Protein AF-A0A9R1VFM6-F1 (afdb_monomer_lite)

pLDDT: mean 70.87, std 19.85, range [33.66, 98.69]

Structure (mmCIF, N/CA/C/O backbone):
data_AF-A0A9R1VFM6-F1
#
_entry.id   AF-A0A9R1VFM6-F1
#
loop_
_atom_site.group_PDB
_atom_site.id
_atom_site.type_symbol
_atom_site.label_atom_id
_atom_site.label_alt_id
_atom_site.label_comp_id
_atom_site.label_asym_id
_atom_site.label_entity_id
_atom_site.label_seq_id
_atom_site.pdbx_PDB_ins_code
_atom_site.Cartn_x
_atom_site.Cartn_y
_atom_site.Cartn_z
_atom_site.occupancy
_atom_site.B_iso_or_e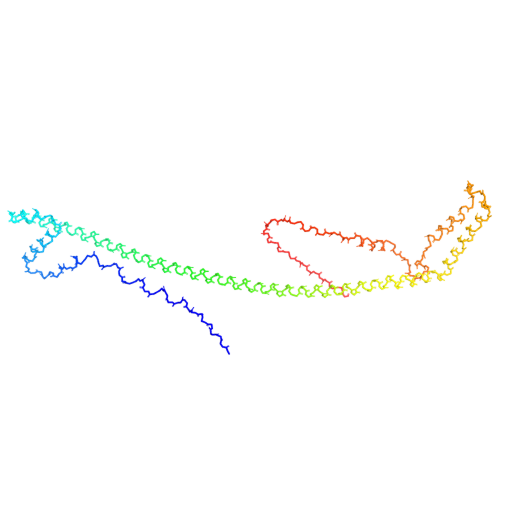quiv
_atom_site.auth_seq_id
_atom_site.auth_comp_id
_atom_site.auth_asym_id
_atom_site.auth_atom_id
_atom_site.pdbx_PDB_model_num
ATOM 1 N N . MET A 1 1 ? 24.046 20.238 34.738 1.00 53.22 1 MET A N 1
ATOM 2 C CA . MET A 1 1 ? 22.972 21.236 34.908 1.00 53.22 1 MET A CA 1
ATOM 3 C C . MET A 1 1 ? 21.655 20.544 34.610 1.00 53.22 1 MET A C 1
ATOM 5 O O . MET A 1 1 ? 21.476 20.043 33.512 1.00 53.22 1 MET A O 1
ATOM 9 N N . THR A 1 2 ? 20.831 20.408 35.642 1.00 45.91 2 THR A N 1
ATOM 10 C CA . THR A 1 2 ? 19.459 19.871 35.666 1.00 45.91 2 THR A CA 1
ATOM 11 C C . THR A 1 2 ? 18.487 20.805 34.913 1.00 45.91 2 THR A C 1
ATOM 13 O O . THR A 1 2 ? 18.812 21.980 34.746 1.00 45.91 2 THR A O 1
ATOM 16 N N . PRO A 1 3 ? 17.323 20.309 34.441 1.00 52.53 3 PRO A N 1
ATOM 17 C CA . PRO A 1 3 ? 16.198 20.070 35.349 1.00 52.53 3 PRO A CA 1
ATOM 18 C C . PRO A 1 3 ? 15.652 18.630 35.299 1.00 52.53 3 PRO A C 1
ATOM 20 O O . PRO A 1 3 ? 15.775 17.953 34.279 1.00 52.53 3 PRO A O 1
ATOM 23 N N . PRO A 1 4 ? 15.047 18.145 36.399 1.00 57.91 4 PRO A N 1
ATOM 24 C CA . PRO A 1 4 ? 14.400 16.842 36.440 1.00 57.91 4 PRO A CA 1
ATOM 25 C C . PRO A 1 4 ? 12.995 16.917 35.823 1.00 57.91 4 PRO A C 1
ATOM 27 O O . PRO A 1 4 ? 12.203 17.801 36.145 1.00 57.91 4 PRO A O 1
ATOM 30 N N . SER A 1 5 ? 12.683 15.961 34.949 1.00 48.12 5 SER A N 1
ATOM 31 C CA . SER A 1 5 ? 11.336 15.736 34.426 1.00 48.12 5 SER A CA 1
ATOM 32 C C . SER A 1 5 ? 10.544 14.920 35.446 1.00 48.12 5 SER A C 1
ATOM 34 O O . SER A 1 5 ? 10.810 13.736 35.643 1.00 48.12 5 SER A O 1
ATOM 36 N N . SER A 1 6 ? 9.587 15.558 36.122 1.00 55.06 6 SER A N 1
ATOM 37 C CA . SER A 1 6 ? 8.539 14.854 36.851 1.00 55.06 6 SER A CA 1
ATOM 38 C C . SER A 1 6 ? 7.412 14.513 35.875 1.00 55.06 6 SER A C 1
ATOM 40 O O . SER A 1 6 ? 6.704 15.379 35.366 1.00 55.06 6 SER A O 1
ATOM 42 N N . LYS A 1 7 ? 7.232 13.222 35.599 1.00 44.16 7 LYS A N 1
ATOM 43 C CA . LYS A 1 7 ? 5.953 12.698 35.120 1.00 44.16 7 LYS A CA 1
ATOM 44 C C . LYS A 1 7 ? 5.387 11.845 36.237 1.00 44.16 7 LYS A C 1
ATOM 46 O O . LYS A 1 7 ? 5.824 10.725 36.479 1.00 44.16 7 LYS A O 1
ATOM 51 N N . GLY A 1 8 ? 4.486 12.479 36.981 1.00 37.28 8 GLY A N 1
ATOM 52 C CA . GLY A 1 8 ? 3.672 11.843 37.998 1.00 37.28 8 GLY A CA 1
ATOM 53 C C . GLY A 1 8 ? 2.813 10.748 37.377 1.00 37.28 8 GLY A C 1
ATOM 54 O O . GLY A 1 8 ? 2.208 10.928 36.324 1.00 37.28 8 GLY A O 1
ATOM 55 N N . SER A 1 9 ? 2.803 9.612 38.058 1.00 41.38 9 SER A N 1
ATOM 56 C CA . SER A 1 9 ? 1.865 8.513 37.868 1.00 41.38 9 SER A CA 1
ATOM 57 C C . SER A 1 9 ? 0.434 8.991 38.171 1.00 41.38 9 SER A C 1
ATOM 59 O O . SER A 1 9 ? 0.223 9.583 39.234 1.00 41.38 9 SER A O 1
ATOM 61 N N . PRO A 1 10 ? -0.556 8.748 37.294 1.00 42.69 10 PRO A N 1
ATOM 62 C CA . PRO A 1 10 ? -1.960 8.958 37.602 1.00 42.69 10 PRO A CA 1
ATOM 63 C C . PRO A 1 10 ? -2.609 7.622 37.992 1.00 42.69 10 PRO A C 1
ATOM 65 O O . PRO A 1 10 ? -3.544 7.172 37.348 1.00 42.69 10 PRO A O 1
ATOM 68 N N . GLU A 1 11 ? -2.118 6.962 39.039 1.00 36.62 11 GLU A N 1
ATOM 69 C CA . GLU A 1 11 ? -2.734 5.728 39.555 1.00 36.62 11 GLU A CA 1
ATOM 70 C C . GLU A 1 11 ? -2.949 5.799 41.068 1.00 36.62 11 GLU A C 1
ATOM 72 O O . GLU A 1 11 ? -2.545 4.917 41.814 1.00 36.62 11 GLU A O 1
ATOM 77 N N . ARG A 1 12 ? -3.581 6.876 41.549 1.00 39.19 12 ARG A N 1
ATOM 78 C CA . ARG A 1 12 ? -4.193 6.934 42.891 1.00 39.19 12 ARG A CA 1
ATOM 79 C C . ARG A 1 12 ? -5.354 7.927 42.931 1.00 39.19 12 ARG A C 1
ATOM 81 O O . ARG A 1 12 ? -5.269 8.926 43.629 1.00 39.19 12 ARG A O 1
ATOM 88 N N . LEU A 1 13 ? -6.427 7.685 42.176 1.00 39.09 13 LEU A N 1
ATOM 89 C CA . LEU A 1 13 ? -7.688 8.435 42.338 1.00 39.09 13 LEU A CA 1
ATOM 90 C C . LEU A 1 13 ? -8.958 7.591 42.128 1.00 39.09 13 LEU A C 1
ATOM 92 O O . LEU A 1 13 ? -10.014 8.139 41.851 1.00 39.09 13 LEU A O 1
ATOM 96 N N . PHE A 1 14 ? -8.896 6.271 42.310 1.00 40.16 14 PHE A N 1
ATOM 97 C CA . PHE A 1 14 ? -10.100 5.430 42.338 1.00 40.16 14 PHE A CA 1
ATOM 98 C C . PHE A 1 14 ? -9.955 4.285 43.340 1.00 40.16 14 PHE A C 1
ATOM 100 O O . PHE A 1 14 ? -9.937 3.117 42.970 1.00 40.16 14 PHE A O 1
ATOM 107 N N . GLN A 1 15 ? -9.815 4.609 44.629 1.00 37.66 15 GLN A N 1
ATOM 108 C CA . GLN A 1 15 ? -9.971 3.593 45.674 1.00 37.66 15 GLN A CA 1
ATOM 109 C C . GLN A 1 15 ? -10.373 4.157 47.044 1.00 37.66 15 GLN A C 1
ATOM 111 O O . GLN A 1 15 ? -9.858 3.709 48.058 1.00 37.66 15 GLN A O 1
ATOM 116 N N . GLU A 1 16 ? -11.297 5.125 47.097 1.00 33.66 16 GLU A N 1
ATOM 117 C CA . GLU A 1 16 ? -11.875 5.573 48.385 1.00 33.66 16 GLU A CA 1
ATOM 118 C C . GLU A 1 16 ? -13.388 5.863 48.383 1.00 33.66 16 GLU A C 1
ATOM 120 O O . GLU A 1 16 ? -13.938 6.254 49.406 1.00 33.66 16 GLU A O 1
ATOM 125 N N . PHE A 1 17 ? -14.121 5.580 47.305 1.00 35.84 17 PHE A N 1
ATOM 126 C CA . PHE A 1 17 ? -15.577 5.764 47.287 1.00 35.84 17 PHE A CA 1
ATOM 127 C C . PHE A 1 17 ? -16.286 4.484 46.861 1.00 35.84 17 PHE A C 1
ATOM 129 O O . PHE A 1 17 ? -16.624 4.360 45.693 1.00 35.84 17 PHE A O 1
ATOM 136 N N . ALA A 1 18 ? -16.475 3.538 47.790 1.00 38.81 18 ALA A N 1
ATOM 137 C CA . ALA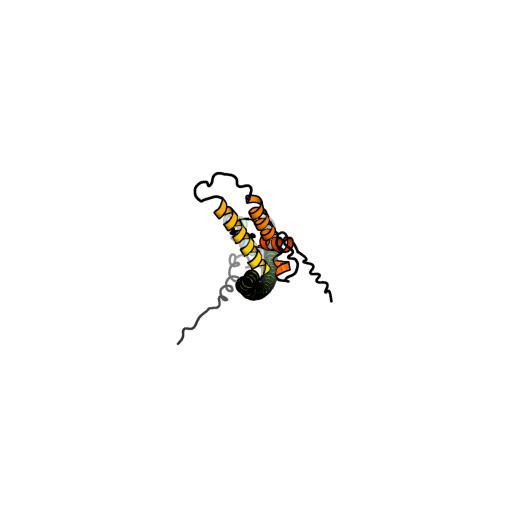 A 1 18 ? -17.601 2.584 47.783 1.00 38.81 18 ALA A CA 1
ATOM 138 C C . ALA A 1 18 ? -17.498 1.532 48.909 1.00 38.81 18 ALA A C 1
ATOM 140 O O . ALA A 1 18 ? -17.448 0.347 48.618 1.00 38.81 18 ALA A O 1
ATOM 141 N N . VAL A 1 19 ? -17.465 1.913 50.194 1.00 40.16 19 VAL A N 1
ATOM 142 C CA . VAL A 1 19 ? -17.819 0.953 51.280 1.00 40.16 19 VAL A CA 1
ATOM 143 C C . VAL A 1 19 ? -18.585 1.602 52.443 1.00 40.16 19 VAL A C 1
ATOM 145 O O . VAL A 1 19 ? -19.168 0.912 53.271 1.00 40.16 19 VAL A O 1
ATOM 148 N N . VAL A 1 20 ? -18.676 2.926 52.526 1.00 37.06 20 VAL A N 1
ATOM 149 C CA . VAL A 1 20 ? -19.346 3.584 53.654 1.00 37.06 20 VAL A CA 1
ATOM 150 C C . VAL A 1 20 ? -20.375 4.543 53.086 1.00 37.06 20 VAL A C 1
ATOM 152 O O . VAL A 1 20 ? -20.030 5.318 52.204 1.00 37.06 20 VAL A O 1
ATOM 155 N N . TRP A 1 21 ? -21.596 4.491 53.625 1.00 34.91 21 TRP A N 1
ATOM 156 C CA . TRP A 1 21 ? -22.818 5.202 53.212 1.00 34.91 21 TRP A CA 1
ATOM 157 C C . TRP A 1 21 ? -23.676 4.456 52.186 1.00 34.91 21 TRP A C 1
ATOM 159 O O . TRP A 1 21 ? -23.564 4.715 51.003 1.00 34.91 21 TRP A O 1
ATOM 169 N N . VAL A 1 22 ? -24.546 3.546 52.644 1.00 36.62 22 VAL A N 1
ATOM 170 C CA . VAL A 1 22 ? -26.028 3.654 52.579 1.00 36.62 22 VAL A CA 1
ATOM 171 C C . VAL A 1 22 ? -26.616 2.468 53.362 1.00 36.62 22 VAL A C 1
ATOM 173 O O . VAL A 1 22 ? -27.142 1.533 52.786 1.00 36.62 22 VAL A O 1
ATOM 176 N N . LEU A 1 23 ? -26.505 2.479 54.693 1.00 36.12 23 LEU A N 1
ATOM 177 C CA . LEU A 1 23 ? -27.315 1.636 55.595 1.00 36.12 23 LEU 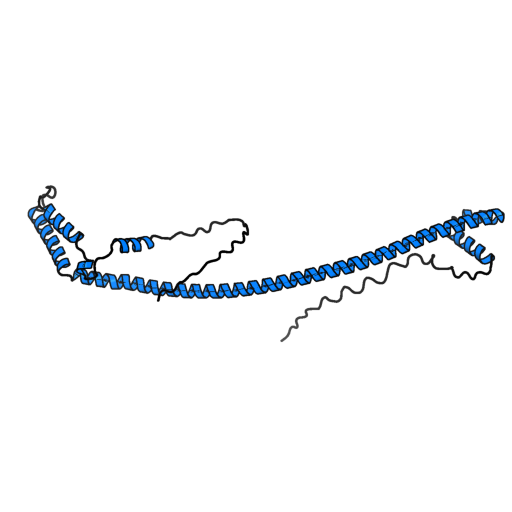A CA 1
ATOM 178 C C . LEU A 1 23 ? -27.288 2.254 57.007 1.00 36.12 23 LEU A C 1
ATOM 180 O O . LEU A 1 23 ? -26.894 1.633 57.987 1.00 36.12 23 LEU A O 1
ATOM 184 N N . HIS A 1 24 ? -27.637 3.539 57.106 1.00 39.78 24 HIS A N 1
ATOM 185 C CA . HIS A 1 24 ? -27.807 4.256 58.381 1.00 39.78 24 HIS A CA 1
ATOM 186 C C . HIS A 1 24 ? -29.033 5.178 58.332 1.00 39.78 24 HIS A C 1
ATOM 188 O O . HIS A 1 24 ? -28.971 6.366 58.622 1.00 39.78 24 HIS A O 1
ATOM 194 N N . SER A 1 25 ? -30.181 4.620 57.946 1.00 40.47 25 SER A N 1
ATOM 195 C CA . SER A 1 25 ? -31.457 5.342 57.988 1.00 40.47 25 SER A CA 1
ATOM 196 C C . SER A 1 25 ? -32.621 4.423 58.376 1.00 40.47 25 SER A C 1
ATOM 198 O O . SER A 1 25 ? -33.627 4.364 57.678 1.00 40.47 25 SER A O 1
ATOM 200 N N . ALA A 1 26 ? -32.455 3.678 59.472 1.00 38.12 26 ALA A N 1
ATOM 201 C CA . ALA A 1 26 ? -33.522 3.322 60.419 1.00 38.12 26 ALA A CA 1
ATOM 202 C C . ALA A 1 26 ? -32.933 2.475 61.568 1.00 38.12 26 ALA A C 1
ATOM 204 O O . ALA A 1 26 ? -32.983 1.246 61.520 1.00 38.12 26 ALA A O 1
ATOM 205 N N . PRO A 1 27 ? -32.373 3.088 62.627 1.00 39.25 27 PRO A N 1
ATOM 206 C CA . PRO A 1 27 ? -31.967 2.350 63.826 1.00 39.25 27 PRO A CA 1
ATOM 207 C C . PRO A 1 27 ? -33.157 1.807 64.646 1.00 39.25 27 PRO A C 1
ATOM 209 O O . PRO A 1 27 ? -32.952 1.130 65.648 1.00 39.25 27 PRO A O 1
ATOM 212 N N . SER A 1 28 ? -34.401 2.061 64.231 1.00 43.22 28 SER A N 1
ATOM 213 C CA . SER A 1 28 ? -35.614 1.682 64.963 1.00 43.22 28 SER A CA 1
ATOM 214 C C . SER A 1 28 ? -36.108 0.251 64.724 1.00 43.22 28 SER A C 1
ATOM 216 O O . SER A 1 28 ? -36.927 -0.216 65.503 1.00 43.22 28 SER A O 1
ATOM 218 N N . PHE A 1 29 ? -35.620 -0.476 63.710 1.00 42.47 29 PHE A N 1
ATOM 219 C CA . PHE A 1 29 ? -36.178 -1.800 63.376 1.00 42.47 29 PHE A CA 1
ATOM 220 C C . PHE A 1 29 ? -35.389 -3.011 63.899 1.00 42.47 29 PHE A C 1
ATOM 222 O O . PHE A 1 29 ? -35.892 -4.129 63.830 1.00 42.47 29 PHE A O 1
ATOM 229 N N . VAL A 1 30 ? -34.175 -2.825 64.435 1.00 42.25 30 VAL A N 1
ATOM 230 C CA . VAL A 1 30 ? -33.310 -3.948 64.875 1.00 42.25 30 VAL A CA 1
ATOM 231 C C . VAL A 1 30 ? -33.286 -4.126 66.402 1.00 42.25 30 VAL A C 1
ATOM 233 O O . VAL A 1 30 ? -32.825 -5.150 66.907 1.00 42.25 30 VAL A O 1
ATOM 236 N N . LEU A 1 31 ? -33.825 -3.180 67.171 1.00 40.06 31 LEU A N 1
ATOM 237 C CA . LEU A 1 31 ? -33.922 -3.324 68.622 1.00 40.06 31 LEU A CA 1
ATOM 238 C C . LEU A 1 31 ? -35.205 -4.075 69.000 1.00 40.06 31 LEU A C 1
ATOM 240 O O . LEU A 1 31 ? -36.298 -3.644 68.667 1.00 40.06 31 LEU A O 1
ATOM 244 N N . ALA A 1 32 ? -35.029 -5.154 69.768 1.00 42.66 32 ALA A N 1
ATOM 245 C CA . ALA A 1 32 ? -36.049 -5.875 70.540 1.00 42.66 32 ALA A CA 1
ATOM 246 C C . ALA A 1 32 ? -36.693 -7.128 69.923 1.00 42.66 32 ALA A C 1
ATOM 248 O O . ALA A 1 32 ? -37.901 -7.298 70.001 1.00 42.66 32 ALA A O 1
ATOM 249 N N . TRP A 1 33 ? -35.897 -8.099 69.461 1.00 46.31 33 TRP A N 1
ATOM 250 C CA . TRP A 1 33 ? -36.375 -9.494 69.402 1.00 46.31 33 TRP A CA 1
ATOM 251 C C . TRP A 1 33 ? -35.367 -10.478 70.007 1.00 46.31 33 TRP A C 1
ATOM 253 O O . TRP A 1 33 ? -34.929 -11.436 69.383 1.00 46.31 33 TRP A O 1
ATOM 263 N N . SER A 1 34 ? -35.017 -10.241 71.275 1.00 42.19 34 SER A N 1
ATOM 264 C CA . SER A 1 34 ? -34.545 -11.289 72.190 1.00 42.19 34 SER A CA 1
ATOM 265 C C . SER A 1 34 ? -35.675 -11.587 73.178 1.00 42.19 34 SER A C 1
ATOM 267 O O . SER A 1 34 ? -35.696 -11.101 74.306 1.00 42.19 34 SER A O 1
ATOM 269 N N . LEU A 1 35 ? -36.690 -12.316 72.713 1.00 44.97 35 LEU A N 1
ATOM 270 C CA . LEU A 1 35 ? -37.809 -12.770 73.538 1.00 44.97 35 LEU A CA 1
ATOM 271 C C . LEU A 1 35 ? -37.430 -14.122 74.159 1.00 44.97 35 LEU A C 1
ATOM 273 O O . LEU A 1 35 ? -37.513 -15.163 73.511 1.00 44.97 35 LEU A O 1
ATOM 277 N N . ARG A 1 36 ? -37.007 -14.114 75.431 1.00 44.28 36 ARG A N 1
ATOM 278 C CA . ARG A 1 36 ? -37.064 -15.322 76.271 1.00 44.28 36 ARG A CA 1
ATOM 279 C C . ARG A 1 36 ? -38.538 -15.674 76.489 1.00 44.28 36 ARG A C 1
ATOM 281 O O . ARG A 1 36 ? -39.319 -14.844 76.944 1.00 44.28 36 ARG A O 1
ATOM 288 N N . SER A 1 37 ? -38.901 -16.907 76.162 1.00 43.38 37 SER A N 1
ATOM 289 C CA . SER A 1 37 ? -40.258 -17.405 75.906 1.00 43.38 37 SER A CA 1
ATOM 290 C C . SER A 1 37 ? -41.202 -17.561 77.112 1.00 43.38 37 SER A C 1
ATOM 292 O O . SER A 1 37 ? -42.167 -18.308 77.002 1.00 43.38 37 SER A O 1
ATOM 294 N N . GLU A 1 38 ? -40.975 -16.922 78.264 1.00 40.06 38 GLU A N 1
ATOM 295 C CA . GLU A 1 38 ? -41.617 -17.382 79.517 1.00 40.06 38 GLU A CA 1
ATOM 296 C C . GLU A 1 38 ? -42.528 -16.385 80.250 1.00 40.06 38 GLU A C 1
ATOM 298 O O . GLU A 1 38 ? -42.928 -16.648 81.381 1.00 40.06 38 GLU A O 1
ATOM 303 N N . SER A 1 39 ? -42.949 -15.265 79.651 1.00 46.75 39 SER A N 1
ATOM 304 C CA . SER A 1 39 ? -43.952 -14.419 80.325 1.00 46.75 39 SER A CA 1
ATOM 305 C C . SER A 1 39 ? -44.989 -13.801 79.388 1.00 46.75 39 SER A C 1
ATOM 307 O O . SER A 1 39 ? -44.680 -13.006 78.507 1.00 46.75 39 SER A O 1
ATOM 309 N N . HIS A 1 40 ? -46.268 -14.100 79.641 1.00 46.91 40 HIS A N 1
ATOM 310 C CA . HIS A 1 40 ? -47.421 -13.462 78.987 1.00 46.91 40 HIS A CA 1
ATOM 311 C C . HIS A 1 40 ? -47.448 -11.927 79.165 1.00 46.91 40 HIS A C 1
ATOM 313 O O . HIS A 1 40 ? -48.086 -11.221 78.387 1.00 46.91 40 HIS A O 1
ATOM 319 N N . LEU A 1 41 ? -46.720 -11.396 80.156 1.00 47.44 41 LEU A N 1
ATOM 320 C CA . LEU A 1 41 ? -46.521 -9.959 80.363 1.00 47.44 41 LEU A CA 1
ATOM 321 C C . LEU A 1 41 ? -45.583 -9.330 79.319 1.00 47.44 41 LEU A C 1
ATOM 323 O O . LEU A 1 41 ? -45.797 -8.184 78.934 1.00 47.44 41 LEU A O 1
ATOM 327 N N . SER A 1 42 ? -44.602 -10.080 78.806 1.00 53.44 42 SER A N 1
ATOM 328 C CA . SER A 1 42 ? -43.682 -9.598 77.769 1.00 53.44 42 SER A CA 1
ATOM 329 C C . SER A 1 42 ? -44.399 -9.362 76.437 1.00 53.44 42 SER A C 1
ATOM 331 O O . SER A 1 42 ? -44.160 -8.348 75.789 1.00 53.44 42 SER A O 1
ATOM 333 N N . VAL A 1 43 ? -45.356 -10.222 76.075 1.00 53.50 43 VAL A N 1
ATOM 334 C CA . VAL A 1 43 ? -46.153 -10.070 74.843 1.00 53.50 43 VAL A CA 1
ATOM 335 C C . VAL A 1 43 ? -47.036 -8.819 74.895 1.00 53.50 43 VAL A C 1
ATOM 337 O O . VAL A 1 43 ? -47.166 -8.115 73.897 1.00 53.50 43 VAL A O 1
ATOM 340 N N . ARG A 1 44 ? -47.611 -8.502 76.065 1.00 57.19 44 ARG A N 1
ATOM 341 C CA . ARG A 1 44 ? -48.479 -7.326 76.241 1.00 57.19 44 ARG A CA 1
ATOM 342 C C . ARG A 1 44 ? -47.694 -6.014 76.146 1.00 57.19 44 ARG A C 1
ATOM 344 O O . ARG A 1 44 ? -48.175 -5.078 75.520 1.00 57.19 44 ARG A O 1
ATOM 351 N N . PHE A 1 45 ? -46.487 -5.967 76.714 1.00 60.16 45 PHE A N 1
ATOM 352 C CA . PHE A 1 45 ? -45.604 -4.801 76.611 1.00 60.16 45 PHE A CA 1
ATOM 353 C C . PHE A 1 45 ? -45.075 -4.589 75.191 1.00 60.16 45 PHE A C 1
ATOM 355 O O . PHE A 1 45 ? -45.109 -3.464 74.712 1.00 60.16 45 PHE A O 1
ATOM 362 N N . VAL A 1 46 ? -44.666 -5.655 74.494 1.00 58.66 46 VAL A N 1
ATOM 363 C CA . VAL A 1 46 ? -44.194 -5.556 73.100 1.00 58.66 46 VAL A CA 1
ATOM 364 C C . VAL A 1 46 ? -45.326 -5.130 72.162 1.00 58.66 46 VAL A C 1
ATOM 366 O O . VAL A 1 46 ? -45.110 -4.286 71.300 1.00 58.66 46 VAL A O 1
ATOM 369 N N . ALA A 1 47 ? -46.546 -5.648 72.355 1.00 55.56 47 ALA A N 1
ATOM 370 C CA . ALA A 1 47 ? -47.709 -5.211 71.585 1.00 55.56 47 ALA A CA 1
ATOM 371 C C . ALA A 1 47 ? -48.030 -3.725 71.823 1.00 55.56 47 ALA A C 1
ATOM 373 O O . ALA A 1 47 ? -48.265 -3.004 70.860 1.00 55.56 47 ALA A O 1
ATOM 374 N N . LEU A 1 48 ? -47.981 -3.266 73.081 1.00 59.34 48 LEU A N 1
ATOM 375 C CA . LEU A 1 48 ? -48.222 -1.866 73.442 1.00 59.34 48 LEU A CA 1
ATOM 376 C C . LEU A 1 48 ? -47.146 -0.916 72.893 1.00 59.34 48 LEU A C 1
ATOM 378 O O . LEU A 1 48 ? -47.499 0.133 72.354 1.00 59.34 48 LEU A O 1
ATOM 382 N N . ASP A 1 49 ? -45.863 -1.279 72.972 1.00 62.06 49 ASP A N 1
ATOM 383 C CA . ASP A 1 49 ? -44.762 -0.467 72.429 1.00 62.06 49 ASP A CA 1
ATOM 384 C C . ASP A 1 49 ? -44.810 -0.378 70.901 1.00 62.06 49 ASP A C 1
ATOM 386 O O . ASP A 1 49 ? -44.630 0.704 70.343 1.00 62.06 49 ASP A O 1
ATOM 390 N N . PHE A 1 50 ? -45.135 -1.480 70.216 1.00 58.72 50 PHE A N 1
ATOM 391 C CA . PHE A 1 50 ? -45.297 -1.480 68.760 1.00 58.72 50 PHE A CA 1
ATOM 392 C C . PHE A 1 50 ? -46.462 -0.571 68.334 1.00 58.72 50 PHE A C 1
ATOM 394 O O . PHE A 1 50 ? -46.329 0.250 67.429 1.00 58.72 50 PHE A O 1
ATOM 401 N N . THR A 1 51 ? -47.595 -0.638 69.043 1.00 56.56 51 THR A N 1
ATOM 402 C CA . THR A 1 51 ? -48.747 0.234 68.761 1.00 56.56 51 THR A CA 1
ATOM 403 C C . THR A 1 51 ? -48.509 1.705 69.103 1.00 56.56 51 THR A C 1
ATOM 405 O O . THR A 1 51 ? -49.115 2.565 68.476 1.00 56.56 51 THR A O 1
ATOM 408 N N . ARG A 1 52 ? -47.622 2.031 70.052 1.00 60.69 52 ARG A N 1
ATOM 409 C CA . ARG A 1 52 ? -47.327 3.426 70.434 1.00 60.69 52 ARG A CA 1
ATOM 410 C C . ARG A 1 52 ? -46.497 4.190 69.407 1.00 60.69 52 ARG A C 1
ATOM 412 O O . ARG A 1 52 ? -46.559 5.417 69.398 1.00 60.69 52 ARG A O 1
ATOM 419 N N . HIS A 1 53 ? -45.716 3.493 68.584 1.00 58.62 53 HIS A N 1
ATOM 420 C CA . HIS A 1 53 ? -44.833 4.132 67.608 1.00 58.62 53 HIS A CA 1
ATOM 421 C C . HIS A 1 53 ? -45.424 4.215 66.196 1.00 58.62 53 HIS A C 1
ATOM 423 O O . HIS A 1 53 ? -45.096 5.161 65.482 1.00 58.62 53 HIS A O 1
ATOM 429 N N . ASP A 1 54 ? -46.332 3.305 65.829 1.00 53.81 54 ASP A N 1
ATOM 430 C CA . ASP A 1 54 ? -46.900 3.241 64.474 1.00 53.81 54 ASP A CA 1
ATOM 431 C C . ASP A 1 54 ? -48.365 3.704 64.367 1.00 53.81 54 ASP A C 1
ATOM 433 O O . ASP A 1 54 ? -48.860 3.900 63.254 1.00 53.81 54 ASP A O 1
ATOM 437 N N . LEU A 1 55 ? -49.076 3.908 65.486 1.00 52.09 55 LEU A N 1
ATOM 438 C CA . LEU A 1 55 ? -50.462 4.394 65.474 1.00 52.09 55 LEU A CA 1
ATOM 439 C C . LEU A 1 55 ? -50.601 5.801 66.085 1.00 52.09 55 LEU A C 1
ATOM 441 O O . LEU A 1 55 ? -49.838 6.177 66.977 1.00 52.09 55 LEU A O 1
ATOM 445 N N . PRO A 1 56 ? -51.589 6.600 65.635 1.00 63.22 56 PRO A N 1
ATOM 446 C CA . PRO A 1 56 ? -51.870 7.912 66.210 1.00 63.22 56 PRO A CA 1
ATOM 447 C C . PRO A 1 56 ? -52.166 7.814 67.721 1.00 63.22 56 PRO A C 1
ATOM 449 O O . PRO A 1 56 ? -52.861 6.889 68.136 1.00 63.22 56 PRO A O 1
ATOM 452 N N . PRO A 1 57 ? -51.758 8.791 68.555 1.00 61.94 57 PRO A N 1
ATOM 453 C CA . PRO A 1 57 ? -51.945 8.749 70.014 1.00 61.94 57 PRO A CA 1
ATOM 454 C C . PRO A 1 57 ? -53.386 8.455 70.472 1.00 61.94 57 PRO A C 1
ATOM 456 O O . PRO A 1 57 ? -53.593 7.829 71.507 1.00 61.94 57 PRO A O 1
ATOM 459 N N . ALA A 1 58 ? -54.381 8.849 69.672 1.00 59.06 58 ALA A N 1
ATOM 460 C CA . ALA A 1 58 ? -55.803 8.668 69.960 1.00 59.06 58 ALA A CA 1
ATOM 461 C C . ALA A 1 58 ? -56.267 7.199 70.023 1.00 59.06 58 ALA A C 1
ATOM 463 O O . ALA A 1 58 ? -57.283 6.921 70.648 1.00 59.06 58 ALA A O 1
ATOM 464 N N . THR A 1 59 ? -55.553 6.249 69.409 1.00 57.16 59 THR A N 1
ATOM 465 C CA . THR A 1 59 ? -55.928 4.823 69.469 1.00 57.16 59 THR A CA 1
ATOM 466 C C . THR A 1 59 ? -55.426 4.114 70.727 1.00 57.16 59 THR A C 1
ATOM 468 O O . THR A 1 59 ? -55.877 3.010 71.018 1.00 57.16 59 THR A O 1
ATOM 471 N N . VAL A 1 60 ? -54.498 4.725 71.474 1.00 58.03 60 VAL A N 1
ATOM 472 C CA . VAL A 1 60 ? -53.881 4.108 72.660 1.00 58.03 60 VAL A CA 1
ATOM 473 C C . VAL A 1 60 ? -54.811 4.188 73.876 1.00 58.03 60 VAL A C 1
ATOM 475 O O . VAL A 1 60 ? -54.968 3.189 74.573 1.00 58.03 60 VAL A O 1
ATOM 478 N N . ASP A 1 61 ? -55.493 5.320 74.083 1.00 64.06 61 ASP A N 1
ATOM 479 C CA . ASP A 1 61 ? -56.428 5.507 75.209 1.00 64.06 61 ASP A CA 1
ATOM 480 C C . ASP A 1 61 ? -57.685 4.620 75.096 1.00 64.06 61 ASP A C 1
ATOM 482 O O . ASP A 1 61 ? -58.236 4.174 76.103 1.00 64.06 61 ASP A O 1
ATOM 486 N N . ASP A 1 62 ? -58.113 4.288 73.874 1.00 61.50 62 ASP A N 1
ATOM 487 C CA . ASP A 1 62 ? -59.266 3.409 73.632 1.00 61.50 62 ASP A CA 1
ATOM 488 C C . ASP A 1 62 ? -58.959 1.939 73.987 1.00 61.50 62 ASP A C 1
ATOM 490 O O . ASP A 1 62 ? -59.854 1.178 74.368 1.00 61.50 62 ASP A O 1
ATOM 494 N N . MET A 1 63 ? -57.684 1.529 73.924 1.00 61.56 63 MET A N 1
ATOM 495 C CA . MET A 1 63 ? -57.260 0.156 74.221 1.00 61.56 63 MET A CA 1
ATOM 496 C C . MET A 1 63 ? -57.287 -0.198 75.709 1.00 61.56 63 MET A C 1
ATOM 498 O O . MET A 1 63 ? -57.555 -1.358 76.034 1.00 61.56 63 MET A O 1
ATOM 502 N N . ASP A 1 64 ? -57.088 0.773 76.602 1.00 64.88 64 ASP A N 1
ATOM 503 C CA . ASP A 1 64 ? -57.102 0.550 78.056 1.00 64.88 64 ASP A CA 1
ATOM 504 C C . ASP A 1 64 ? -58.523 0.335 78.618 1.00 64.88 64 ASP A C 1
ATOM 506 O O . ASP A 1 64 ? -58.685 -0.240 79.696 1.00 64.88 64 ASP A O 1
ATOM 510 N N . SER A 1 65 ? -59.565 0.725 77.869 1.00 66.56 65 SER A N 1
ATOM 511 C CA . SER A 1 65 ? -60.977 0.518 78.239 1.00 66.56 65 SER A CA 1
ATOM 512 C C . SER A 1 65 ? -61.596 -0.772 77.673 1.00 66.56 65 SER A C 1
ATOM 514 O O . SER A 1 65 ? -62.693 -1.174 78.077 1.00 66.56 65 SER A O 1
ATOM 516 N N . MET A 1 66 ? -60.909 -1.450 76.745 1.00 70.50 66 MET A N 1
ATOM 517 C CA . MET A 1 66 ? -61.446 -2.619 76.051 1.00 70.50 66 MET A CA 1
ATOM 518 C C . MET A 1 66 ? -61.420 -3.888 76.915 1.00 70.50 66 MET A C 1
ATOM 520 O O . MET A 1 66 ? -60.420 -4.251 77.531 1.00 70.50 66 MET A O 1
ATOM 524 N N . SER A 1 67 ? -62.534 -4.628 76.891 1.00 74.69 67 SER A N 1
ATOM 525 C CA . SER A 1 67 ? -62.642 -5.979 77.457 1.00 74.69 67 SER A CA 1
ATOM 526 C C . SER A 1 67 ? -61.514 -6.893 76.955 1.00 74.69 67 SER A C 1
ATOM 528 O O . SER A 1 67 ? -61.178 -6.878 75.768 1.00 74.69 67 SER A O 1
ATOM 530 N N . ASN A 1 68 ? -61.000 -7.773 77.824 1.00 74.31 68 ASN A N 1
ATOM 531 C CA . ASN A 1 68 ? -59.964 -8.760 77.487 1.00 74.31 68 ASN A CA 1
ATOM 532 C C . ASN A 1 68 ? -60.283 -9.588 76.225 1.00 74.31 68 ASN A C 1
ATOM 534 O O . ASN A 1 68 ? -59.365 -9.986 75.512 1.00 74.31 68 ASN A O 1
ATOM 538 N N . THR A 1 69 ? -61.562 -9.839 75.921 1.00 72.38 69 THR A N 1
ATOM 539 C CA . THR A 1 69 ? -61.974 -10.556 74.700 1.00 72.38 69 THR A CA 1
ATOM 540 C C . THR A 1 69 ? -61.778 -9.737 73.424 1.00 72.38 69 THR A C 1
ATOM 542 O O . THR A 1 69 ? -61.333 -10.282 72.416 1.00 72.38 69 THR A O 1
ATOM 545 N N . VAL A 1 70 ? -62.053 -8.431 73.462 1.00 73.06 70 VAL A N 1
ATOM 546 C CA . VAL A 1 70 ? -61.831 -7.517 72.328 1.00 73.06 70 VAL A CA 1
ATOM 547 C C . VAL A 1 70 ? -60.333 -7.278 72.139 1.00 73.06 70 VAL A C 1
ATOM 549 O O . VAL A 1 70 ? -59.835 -7.305 71.016 1.00 73.06 70 VAL A O 1
ATOM 552 N N . LEU A 1 71 ? -59.592 -7.168 73.246 1.00 71.69 71 LEU A N 1
ATOM 553 C CA . LEU A 1 71 ? -58.135 -7.061 73.234 1.00 71.69 71 LEU A CA 1
ATOM 554 C C . LEU A 1 71 ? -57.476 -8.291 72.587 1.00 71.69 71 LEU A C 1
ATOM 556 O O . LEU A 1 71 ? -56.559 -8.143 71.787 1.00 71.69 71 LEU A O 1
ATOM 560 N N . ALA A 1 72 ? -57.961 -9.502 72.888 1.00 72.38 72 ALA A N 1
ATOM 561 C CA . ALA A 1 72 ? -57.450 -10.736 72.292 1.00 72.38 72 ALA A CA 1
ATOM 562 C C . ALA A 1 72 ? -57.702 -10.810 70.774 1.00 72.38 72 ALA A C 1
ATOM 564 O O . ALA A 1 72 ? -56.833 -11.262 70.028 1.00 72.38 72 ALA A O 1
ATOM 565 N N . HIS A 1 73 ? -58.862 -10.339 70.306 1.00 72.44 73 HIS A N 1
ATOM 566 C CA . HIS A 1 73 ? -59.181 -10.303 68.878 1.00 72.44 73 HIS A CA 1
ATOM 567 C C . HIS A 1 73 ? -58.348 -9.252 68.126 1.00 72.44 73 HIS A C 1
ATOM 569 O O . HIS A 1 73 ? -57.762 -9.556 67.086 1.00 72.44 73 HIS A O 1
ATOM 575 N N . ASN A 1 74 ? -58.204 -8.051 68.693 1.00 75.81 74 ASN A N 1
ATOM 576 C CA . ASN A 1 74 ? -57.359 -6.997 68.130 1.00 75.81 74 ASN A CA 1
ATOM 577 C C . ASN A 1 74 ? -55.878 -7.392 68.134 1.00 75.81 74 ASN A C 1
ATOM 579 O O . ASN A 1 74 ? -55.174 -7.111 67.169 1.00 75.81 74 ASN A O 1
ATOM 583 N N . LEU A 1 75 ? -55.410 -8.115 69.157 1.00 75.00 75 LEU A N 1
ATOM 584 C CA . LEU A 1 75 ? -54.048 -8.646 69.195 1.00 75.00 75 LEU A CA 1
ATOM 585 C C . LEU A 1 75 ? -53.797 -9.621 68.038 1.00 75.00 75 LEU A C 1
ATOM 587 O O . LEU A 1 75 ? -52.780 -9.508 67.360 1.00 75.00 75 LEU A O 1
ATOM 591 N N . ALA A 1 76 ? -54.725 -10.544 67.773 1.00 74.31 76 ALA A N 1
ATOM 592 C CA . ALA A 1 76 ? -54.601 -11.468 66.646 1.00 74.31 76 ALA A CA 1
ATOM 593 C C . ALA A 1 76 ? -54.561 -10.724 65.298 1.00 74.31 76 ALA A C 1
ATOM 595 O O . ALA A 1 76 ? -53.746 -11.057 64.434 1.00 74.31 76 ALA A O 1
ATOM 596 N N . TYR A 1 77 ? -55.389 -9.689 65.136 1.00 76.75 77 TYR A N 1
ATOM 597 C CA . TYR A 1 77 ? -55.393 -8.841 63.943 1.00 76.75 77 TYR A CA 1
ATOM 598 C C . TYR A 1 77 ? -54.065 -8.083 63.761 1.00 76.75 77 TYR A C 1
ATOM 600 O O . TYR A 1 77 ? -53.446 -8.181 62.701 1.00 76.75 77 TYR A O 1
ATOM 608 N N . VAL A 1 78 ? -53.577 -7.404 64.805 1.00 74.88 78 VAL A N 1
ATOM 609 C CA . VAL A 1 78 ? -52.309 -6.648 64.791 1.00 74.88 78 VAL A CA 1
ATOM 610 C C . VAL A 1 78 ? -51.118 -7.566 64.513 1.00 74.88 78 VAL A C 1
ATOM 612 O O . VAL A 1 78 ? -50.283 -7.247 63.670 1.00 74.88 78 VAL A O 1
ATOM 615 N N . VAL A 1 79 ? -51.059 -8.741 65.150 1.00 76.56 79 VAL A N 1
ATOM 616 C CA . VAL A 1 79 ? -50.000 -9.736 64.906 1.00 76.56 79 VAL A CA 1
ATOM 617 C C . VAL A 1 79 ? -50.036 -10.226 63.458 1.00 76.56 79 VAL A C 1
ATOM 619 O O . VAL A 1 79 ? -48.993 -10.305 62.812 1.00 76.56 79 VAL A O 1
ATOM 622 N N . THR A 1 80 ? -51.222 -10.506 62.913 1.00 76.62 80 THR A N 1
ATOM 623 C CA . THR A 1 80 ? -51.364 -10.944 61.515 1.00 76.62 80 THR A CA 1
ATOM 624 C C . THR A 1 80 ? -50.901 -9.858 60.541 1.00 76.62 80 THR A C 1
ATOM 626 O O . THR A 1 80 ? -50.179 -10.141 59.580 1.00 76.62 80 THR A O 1
ATOM 629 N N . GLN A 1 81 ? -51.259 -8.600 60.804 1.00 79.44 81 GLN A N 1
ATOM 630 C CA . GLN A 1 81 ? -50.841 -7.466 59.987 1.00 79.44 81 GLN A CA 1
ATOM 631 C C . GLN A 1 81 ? -49.320 -7.246 60.054 1.00 79.44 81 GLN A C 1
ATOM 633 O O . GLN A 1 81 ? -48.678 -7.124 59.010 1.00 79.44 81 GLN A O 1
ATOM 638 N N . ALA A 1 82 ? -48.726 -7.282 61.252 1.00 74.00 82 ALA A N 1
ATOM 639 C CA . ALA A 1 82 ? -47.281 -7.164 61.446 1.00 74.00 82 ALA A CA 1
ATOM 640 C C . ALA A 1 82 ? -46.511 -8.284 60.727 1.00 74.00 82 ALA A C 1
ATOM 642 O O . ALA A 1 82 ? -45.550 -8.010 60.011 1.00 74.00 82 ALA A O 1
ATOM 643 N N . MET A 1 83 ? -46.973 -9.535 60.827 1.00 82.94 83 MET A N 1
ATOM 644 C CA . MET A 1 83 ? -46.364 -10.669 60.120 1.00 82.94 83 MET A CA 1
ATOM 645 C C . MET A 1 83 ? -46.459 -10.527 58.598 1.00 82.94 83 MET A C 1
ATOM 647 O O . MET A 1 83 ? -45.512 -10.864 57.891 1.00 82.94 83 MET A O 1
ATOM 651 N N . THR A 1 84 ? -47.562 -9.975 58.082 1.00 80.50 84 THR A N 1
ATOM 652 C CA . THR A 1 84 ? -47.722 -9.710 56.643 1.00 80.50 84 THR A CA 1
ATOM 653 C C . THR A 1 84 ? -46.730 -8.646 56.163 1.00 80.50 84 THR A C 1
ATOM 655 O O . THR A 1 84 ? -46.078 -8.831 55.134 1.00 80.50 84 THR A O 1
ATOM 658 N N . TYR A 1 85 ? -46.559 -7.557 56.921 1.00 75.94 85 TYR A N 1
ATOM 659 C CA . TYR A 1 85 ? -45.562 -6.530 56.609 1.00 75.94 85 TYR A CA 1
ATOM 660 C C . TYR A 1 85 ? -44.128 -7.052 56.725 1.00 75.94 85 TYR A C 1
ATOM 662 O O . TYR A 1 85 ? -43.312 -6.747 55.857 1.00 75.94 85 TYR A O 1
ATOM 670 N N . LEU A 1 86 ? -43.824 -7.883 57.727 1.00 77.62 86 LEU A N 1
ATOM 671 C CA . LEU A 1 86 ? -42.519 -8.534 57.869 1.00 77.62 86 LEU A CA 1
ATOM 672 C C . LEU A 1 86 ? -42.222 -9.474 56.698 1.00 77.62 86 LEU A C 1
ATOM 674 O O . LEU A 1 86 ? -41.130 -9.417 56.137 1.00 77.62 86 LEU A O 1
ATOM 678 N N . ALA A 1 87 ? -43.191 -10.289 56.275 1.00 81.12 87 ALA A N 1
ATOM 679 C CA . ALA A 1 87 ? -43.042 -11.162 55.113 1.00 81.12 87 ALA A CA 1
ATOM 680 C C . ALA A 1 87 ? -42.817 -10.352 53.823 1.00 81.12 87 ALA A C 1
ATOM 682 O O . ALA A 1 87 ? -41.902 -10.646 53.051 1.00 81.12 87 ALA A O 1
ATOM 683 N N . ALA A 1 88 ? -43.591 -9.282 53.614 1.00 80.81 88 ALA A N 1
ATOM 684 C CA . ALA A 1 88 ? -43.411 -8.387 52.473 1.00 80.81 88 ALA A CA 1
ATOM 685 C C . ALA A 1 88 ? -42.057 -7.654 52.510 1.00 80.81 88 ALA A C 1
ATOM 687 O O . ALA A 1 88 ? -41.412 -7.496 51.472 1.00 80.81 88 ALA A O 1
ATOM 688 N N . GLY A 1 89 ? -41.608 -7.224 53.692 1.00 83.69 89 GLY A N 1
ATOM 689 C CA . GLY A 1 89 ? -40.304 -6.601 53.910 1.00 83.69 89 GLY A CA 1
ATOM 690 C C . GLY A 1 89 ? -39.150 -7.563 53.628 1.00 83.69 89 GLY A C 1
ATOM 691 O O . GLY A 1 89 ? -38.253 -7.226 52.859 1.00 83.69 89 GLY A O 1
ATOM 692 N N . SER A 1 90 ? -39.217 -8.786 54.159 1.00 84.94 90 SER A N 1
ATOM 693 C CA . SER A 1 90 ? -38.244 -9.856 53.904 1.00 84.94 90 SER A CA 1
ATOM 694 C C . SER A 1 90 ? -38.115 -10.154 52.408 1.00 84.94 90 SER A C 1
ATOM 696 O O . SER A 1 90 ? -37.007 -10.182 51.875 1.00 84.94 90 SER A O 1
ATOM 698 N N . HIS A 1 91 ? -39.243 -10.242 51.698 1.00 85.44 91 HIS A N 1
ATOM 699 C CA . HIS A 1 91 ? -39.256 -10.447 50.252 1.00 85.44 91 HIS A CA 1
ATOM 700 C C . HIS A 1 91 ? -38.619 -9.281 49.471 1.00 85.44 91 HIS A C 1
ATOM 702 O O . HIS A 1 91 ? -37.976 -9.491 48.442 1.00 85.44 91 HIS A O 1
ATOM 708 N N . ARG A 1 92 ? -38.773 -8.031 49.932 1.00 87.88 92 ARG A N 1
ATOM 709 C CA . ARG A 1 92 ? -38.091 -6.875 49.320 1.00 87.88 92 ARG A CA 1
ATOM 710 C C . ARG A 1 92 ? -36.582 -6.936 49.536 1.00 87.88 92 ARG A C 1
ATOM 712 O O . ARG A 1 92 ? -35.847 -6.718 48.582 1.00 87.88 92 ARG A O 1
ATOM 719 N N . VAL A 1 93 ? -36.131 -7.259 50.750 1.00 88.19 93 VAL A N 1
ATOM 720 C CA . VAL A 1 93 ? -34.698 -7.413 51.061 1.00 88.19 93 VAL A CA 1
ATOM 721 C C . VAL A 1 93 ? -34.078 -8.528 50.218 1.00 88.19 93 VAL A C 1
ATOM 723 O O . VAL A 1 93 ? -33.019 -8.325 49.634 1.00 88.19 93 VAL A O 1
ATOM 726 N N . GLN A 1 94 ? -34.766 -9.662 50.062 1.00 91.69 94 GLN A N 1
ATOM 727 C CA . GLN A 1 94 ? -34.311 -10.736 49.179 1.00 91.69 94 GLN A CA 1
ATOM 728 C C . GLN A 1 94 ? -34.141 -10.253 47.730 1.00 91.69 94 GLN A C 1
ATOM 730 O O . GLN A 1 94 ? -33.094 -10.487 47.133 1.00 91.69 94 GLN A O 1
ATOM 735 N N . ARG A 1 95 ? -35.122 -9.521 47.182 1.00 91.94 95 ARG A N 1
ATOM 736 C CA . ARG A 1 95 ? -35.011 -8.942 45.831 1.00 91.94 95 ARG A CA 1
ATOM 737 C C . ARG A 1 95 ? -33.847 -7.961 45.694 1.00 91.94 95 ARG A C 1
ATOM 739 O O . ARG A 1 95 ? -33.235 -7.910 44.633 1.00 91.94 95 ARG A O 1
ATOM 746 N N . PHE A 1 96 ? -33.541 -7.179 46.730 1.00 92.00 96 PHE A N 1
ATOM 747 C CA . PHE A 1 96 ? -32.371 -6.298 46.711 1.00 92.00 96 PHE A CA 1
ATOM 748 C C . PHE A 1 96 ? -31.064 -7.094 46.674 1.00 92.00 96 PHE A C 1
ATOM 750 O O . PHE A 1 96 ? -30.203 -6.764 45.866 1.00 92.00 96 PHE A O 1
ATOM 757 N N . ASN A 1 97 ? -30.952 -8.176 47.449 1.00 91.31 97 ASN A N 1
ATOM 758 C CA . ASN A 1 97 ? -29.783 -9.059 47.399 1.00 91.31 97 ASN A CA 1
ATOM 759 C C . ASN A 1 97 ? -29.631 -9.728 46.019 1.00 91.31 97 ASN A C 1
ATOM 761 O O . ASN A 1 97 ? -28.525 -9.831 45.494 1.00 91.31 97 ASN A O 1
ATOM 765 N N . GLU A 1 98 ? -30.737 -10.161 45.404 1.00 95.19 98 GLU A N 1
ATOM 766 C CA . GLU A 1 98 ? -30.740 -10.712 44.040 1.00 95.19 98 GLU A CA 1
ATOM 767 C C . GLU A 1 98 ? -30.297 -9.665 43.006 1.00 95.19 98 GLU A C 1
ATOM 769 O O . GLU A 1 98 ? -29.511 -9.974 42.109 1.00 95.19 98 GLU A O 1
ATOM 774 N N . LEU A 1 99 ? -30.754 -8.417 43.149 1.00 94.69 99 LEU A N 1
ATOM 775 C CA . LEU A 1 99 ? -30.365 -7.310 42.275 1.00 94.69 99 LEU A CA 1
ATOM 776 C C . LEU A 1 99 ? -28.884 -6.944 42.434 1.00 94.69 99 LEU A C 1
ATOM 778 O O . LEU A 1 99 ? -28.200 -6.726 41.437 1.00 94.69 99 LEU A O 1
ATOM 782 N N . GLU A 1 100 ? -28.375 -6.904 43.665 1.00 94.31 100 GLU A N 1
ATOM 783 C CA . GLU A 1 100 ? -26.958 -6.657 43.953 1.00 94.31 100 GLU A CA 1
ATOM 784 C C . GLU A 1 100 ? -26.070 -7.762 43.361 1.00 94.31 100 GLU A C 1
ATOM 786 O O . GLU A 1 100 ? -25.038 -7.482 42.738 1.00 94.31 100 GLU A O 1
ATOM 791 N N . HIS A 1 101 ? -26.508 -9.020 43.472 1.00 95.31 101 HIS A N 1
ATOM 792 C CA . HIS A 1 101 ? -25.828 -10.145 42.843 1.00 95.31 101 HIS A CA 1
ATOM 793 C C . HIS A 1 101 ? -25.834 -10.024 41.313 1.00 95.31 101 HIS A C 1
ATOM 795 O O . HIS A 1 101 ? -24.781 -10.149 40.688 1.00 95.31 101 HIS A O 1
ATOM 801 N N . ALA A 1 102 ? -26.984 -9.714 40.705 1.00 96.62 102 ALA A N 1
ATOM 802 C CA . ALA A 1 102 ? -27.097 -9.520 39.260 1.00 96.62 102 ALA A CA 1
ATOM 803 C C . ALA A 1 102 ? -26.204 -8.372 38.761 1.00 96.62 102 ALA A C 1
ATOM 805 O O . ALA A 1 102 ? -25.520 -8.522 37.749 1.00 96.62 102 ALA A O 1
ATOM 806 N N . HIS A 1 103 ? -26.149 -7.256 39.493 1.00 96.00 103 HIS A N 1
ATOM 807 C CA . HIS A 1 103 ? -25.256 -6.139 39.185 1.00 96.00 103 HIS A CA 1
ATOM 808 C C . HIS A 1 103 ? -23.778 -6.549 39.255 1.00 96.00 103 HIS A C 1
ATOM 810 O O . HIS A 1 103 ? -23.001 -6.221 38.360 1.00 96.00 103 HIS A O 1
ATOM 816 N N . SER A 1 104 ? -23.391 -7.319 40.276 1.00 96.00 104 SER A N 1
ATOM 817 C CA . SER A 1 104 ? -22.023 -7.838 40.408 1.00 96.00 104 SER A CA 1
ATOM 818 C C . SER A 1 104 ? -21.640 -8.752 39.240 1.00 96.00 104 SER A C 1
ATOM 820 O O . SER A 1 104 ? -20.547 -8.625 38.689 1.00 96.00 104 SER A O 1
ATOM 822 N N . VAL A 1 105 ? -22.551 -9.638 38.818 1.00 97.81 105 VAL A N 1
ATOM 823 C CA . VAL A 1 105 ? -22.343 -10.520 37.658 1.00 97.81 105 VAL A CA 1
ATOM 824 C C . VAL A 1 105 ? -22.226 -9.711 36.365 1.00 97.81 105 VAL A C 1
ATOM 826 O O . VAL A 1 105 ? -21.323 -9.966 35.570 1.00 97.81 105 VAL A O 1
ATOM 829 N N . LEU A 1 106 ? -23.094 -8.714 36.165 1.00 97.44 106 LEU A N 1
ATOM 830 C CA . LEU A 1 106 ? -23.065 -7.859 34.979 1.00 97.44 106 LEU A CA 1
ATOM 831 C C . LEU A 1 106 ? -21.754 -7.067 34.895 1.00 97.44 106 LEU A C 1
ATOM 833 O O . LEU A 1 106 ? -21.118 -7.064 33.849 1.00 97.44 106 LEU A O 1
ATOM 837 N N . SER A 1 107 ? -21.312 -6.473 36.005 1.00 96.69 107 SER A N 1
ATOM 838 C CA . SER A 1 107 ? -20.057 -5.716 36.066 1.00 96.69 107 SER A CA 1
ATOM 839 C C . SER A 1 107 ? -18.832 -6.603 35.808 1.00 96.69 107 SER A C 1
ATOM 841 O O . SER A 1 107 ? -17.921 -6.211 35.078 1.00 96.69 107 SER A O 1
ATOM 843 N N . ALA A 1 108 ? -18.819 -7.831 36.339 1.00 97.75 108 ALA A N 1
ATOM 844 C CA . ALA A 1 108 ? -17.762 -8.797 36.043 1.00 97.75 108 ALA A CA 1
ATOM 845 C C . ALA A 1 108 ? -17.760 -9.213 34.560 1.00 97.75 108 ALA A C 1
ATOM 847 O O . ALA A 1 108 ? -16.695 -9.288 33.945 1.00 97.75 108 ALA A O 1
ATOM 848 N N . SER A 1 109 ? -18.941 -9.442 33.976 1.00 97.12 109 SER A N 1
ATOM 849 C CA . SER A 1 109 ? -19.091 -9.775 32.556 1.00 97.12 109 SER A CA 1
ATOM 850 C C . SER A 1 109 ? -18.650 -8.629 31.648 1.00 97.12 109 SER A C 1
ATOM 852 O O . SER A 1 109 ? -17.942 -8.868 30.676 1.00 97.12 109 SER A O 1
ATOM 854 N N . GLU A 1 110 ? -19.044 -7.394 31.952 1.00 97.56 110 GLU A N 1
ATOM 855 C CA . GLU A 1 110 ? -18.642 -6.201 31.203 1.00 97.56 110 GLU A CA 1
ATOM 856 C C . GLU A 1 110 ? -17.122 -6.045 31.213 1.00 97.56 110 GLU A C 1
ATOM 858 O O . GLU A 1 110 ? -16.507 -5.889 30.160 1.00 97.56 110 GLU A O 1
ATOM 863 N N . LYS A 1 111 ? -16.502 -6.178 32.392 1.00 98.00 111 LYS A N 1
ATOM 864 C CA . LYS A 1 111 ? -15.046 -6.125 32.523 1.00 98.00 111 LYS A CA 1
ATOM 865 C C . LYS A 1 111 ? -14.355 -7.201 31.684 1.00 98.00 111 LYS A C 1
ATOM 867 O O . LYS A 1 111 ? -13.351 -6.904 31.047 1.00 98.00 111 LYS A O 1
ATOM 872 N N . SER A 1 112 ? -14.888 -8.424 31.670 1.00 98.19 112 SER A N 1
ATOM 873 C CA . SER A 1 112 ? -14.347 -9.510 30.844 1.00 98.19 112 SER A CA 1
ATOM 874 C C . SER A 1 112 ? -14.420 -9.174 29.355 1.00 98.19 112 SER A C 1
ATOM 876 O O . SER A 1 112 ? -13.419 -9.289 28.659 1.00 98.19 112 SER A O 1
ATOM 878 N N . VAL A 1 113 ? -15.576 -8.705 28.874 1.00 98.00 113 VAL A N 1
ATOM 879 C CA . VAL A 1 113 ? -15.764 -8.347 27.458 1.00 98.00 113 VAL A CA 1
ATOM 880 C C . VAL A 1 113 ? -14.850 -7.192 27.050 1.00 98.00 113 VAL A C 1
ATOM 882 O O . VAL A 1 113 ? -14.282 -7.217 25.962 1.00 98.00 113 VAL A O 1
ATOM 885 N N . LEU A 1 114 ? -14.686 -6.184 27.912 1.00 98.00 114 LEU A N 1
ATOM 886 C CA . LEU A 1 114 ? -13.784 -5.065 27.642 1.00 98.00 114 LEU A CA 1
ATOM 887 C C . LEU A 1 114 ? -12.324 -5.516 27.545 1.00 98.00 114 LEU A C 1
ATOM 889 O O . LEU A 1 114 ? -11.612 -5.033 26.668 1.00 98.00 114 LEU A O 1
ATOM 893 N N . GLU A 1 115 ? -11.890 -6.445 28.396 1.00 98.50 115 GLU A N 1
ATOM 894 C CA . GLU A 1 115 ? -10.530 -6.986 28.338 1.00 98.50 115 GLU A CA 1
ATOM 895 C C . GLU A 1 115 ? -10.306 -7.832 27.074 1.00 98.50 115 GLU A C 1
ATOM 897 O O . GLU A 1 115 ? -9.282 -7.678 26.409 1.00 98.50 115 GLU A O 1
ATOM 902 N N . ASP A 1 116 ? -11.290 -8.644 26.675 1.00 98.25 116 ASP A N 1
ATOM 903 C CA . ASP A 1 116 ? -11.228 -9.438 25.441 1.00 98.25 116 ASP A CA 1
ATOM 904 C C . ASP A 1 116 ? -11.157 -8.542 24.193 1.00 98.25 116 ASP A C 1
ATOM 906 O O . ASP A 1 116 ? -10.310 -8.741 23.318 1.00 98.25 116 ASP A O 1
ATOM 910 N N . VAL A 1 117 ? -12.016 -7.516 24.113 1.00 98.31 117 VAL A N 1
ATOM 911 C CA . VAL A 1 117 ? -12.009 -6.548 23.002 1.00 98.31 117 VAL A CA 1
ATOM 912 C C . VAL A 1 117 ? -10.702 -5.766 22.977 1.00 98.31 117 VAL A C 1
ATOM 914 O O . VAL A 1 117 ? -10.138 -5.556 21.902 1.00 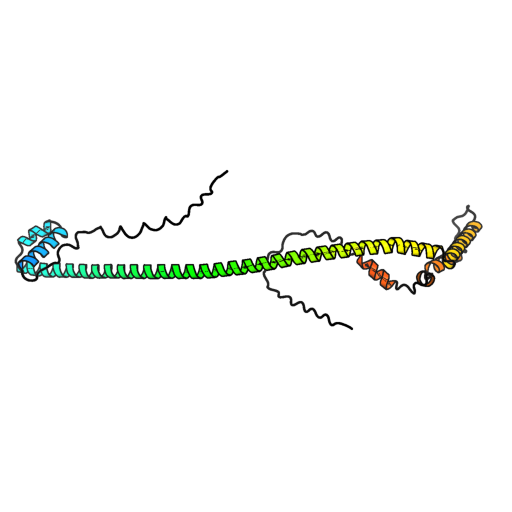98.31 117 VAL A O 1
ATOM 917 N N . ARG A 1 118 ? -10.199 -5.354 24.144 1.00 98.44 118 ARG A N 1
ATOM 918 C CA . ARG A 1 118 ? -8.915 -4.664 24.256 1.00 98.44 118 ARG A CA 1
ATOM 919 C C . ARG A 1 118 ? -7.775 -5.535 23.734 1.00 98.44 118 ARG A C 1
ATOM 921 O O . ARG A 1 118 ? -7.016 -5.065 22.895 1.00 98.44 118 ARG A O 1
ATOM 928 N N . SER A 1 119 ? -7.682 -6.788 24.177 1.00 98.44 119 SER A N 1
ATOM 929 C CA . SER A 1 119 ? -6.641 -7.717 23.729 1.00 98.44 119 SER A CA 1
ATOM 930 C C . SER A 1 119 ? -6.715 -7.973 22.219 1.00 98.44 119 SER A C 1
ATOM 932 O O . SER A 1 119 ? -5.694 -7.935 21.531 1.00 98.44 119 SER A O 1
ATOM 934 N N . ALA A 1 120 ? -7.924 -8.152 21.675 1.00 98.50 120 ALA A N 1
ATOM 935 C CA . ALA A 1 120 ? -8.123 -8.316 20.238 1.00 98.50 120 ALA A CA 1
ATOM 936 C C . ALA A 1 120 ? -7.674 -7.075 19.446 1.00 98.50 120 ALA A C 1
ATOM 938 O O . ALA A 1 120 ? -7.022 -7.208 18.408 1.00 98.50 120 ALA A O 1
ATOM 939 N N . LEU A 1 121 ? -7.995 -5.874 19.936 1.00 98.25 121 LEU A N 1
ATOM 940 C CA . LEU A 1 121 ? -7.600 -4.622 19.297 1.00 98.25 121 LEU A CA 1
ATOM 941 C C . LEU A 1 121 ? -6.085 -4.393 19.379 1.00 98.25 121 LEU A C 1
ATOM 943 O O . LEU A 1 121 ? -5.485 -3.991 18.387 1.00 98.25 121 LEU A O 1
ATOM 947 N N . GLU A 1 122 ? -5.458 -4.686 20.520 1.00 98.62 122 GLU A N 1
ATOM 948 C CA . GLU A 1 122 ? -4.001 -4.615 20.686 1.00 98.62 122 GLU A CA 1
ATOM 949 C C . GLU A 1 122 ? -3.291 -5.543 19.685 1.00 98.62 122 GLU A C 1
ATOM 951 O O . GLU A 1 122 ? -2.385 -5.098 18.980 1.00 98.62 122 GLU A O 1
ATOM 956 N N . GLY A 1 123 ? -3.773 -6.780 19.514 1.00 98.44 123 GLY A N 1
ATOM 957 C CA . GLY A 1 123 ? -3.237 -7.706 18.510 1.00 98.44 123 GLY A CA 1
ATOM 958 C C . GLY A 1 123 ? -3.423 -7.224 17.064 1.00 98.44 123 GLY A C 1
ATOM 959 O O . GLY A 1 123 ? -2.526 -7.380 16.233 1.00 98.44 123 GLY A O 1
ATOM 960 N N . GLN A 1 124 ? -4.560 -6.595 16.744 1.00 98.56 124 GLN A N 1
ATOM 961 C CA . GLN A 1 124 ? -4.779 -5.992 15.422 1.00 98.56 124 GLN A CA 1
ATOM 962 C C . GLN A 1 124 ? -3.843 -4.808 15.162 1.00 98.56 124 GLN A C 1
ATOM 964 O O . GLN A 1 124 ? -3.300 -4.691 14.063 1.00 98.56 124 GLN A O 1
ATOM 969 N N . VAL A 1 125 ? -3.636 -3.945 16.159 1.00 98.62 125 VAL A N 1
ATOM 970 C CA . VAL A 1 125 ? -2.715 -2.805 16.060 1.00 98.62 125 VAL A CA 1
ATOM 971 C C . VAL A 1 125 ? -1.282 -3.289 15.854 1.00 98.62 125 VAL A C 1
ATOM 973 O O . VAL A 1 125 ? -0.591 -2.758 14.985 1.00 98.62 125 VAL A O 1
ATOM 976 N N . GLU A 1 126 ? -0.840 -4.315 16.583 1.00 98.69 126 GLU A N 1
ATOM 977 C CA . GLU A 1 126 ? 0.494 -4.901 16.411 1.00 98.69 126 GLU A CA 1
ATOM 978 C C . GLU A 1 126 ? 0.671 -5.495 15.005 1.00 98.69 126 GLU A C 1
ATOM 980 O O . GLU A 1 126 ? 1.640 -5.178 14.312 1.00 98.69 126 GLU A O 1
ATOM 985 N N . SER A 1 127 ? -0.312 -6.267 14.529 1.00 98.56 127 SER A N 1
ATOM 986 C CA . SER A 1 127 ? -0.291 -6.842 13.179 1.00 98.56 127 SER A CA 1
ATOM 987 C C . SER A 1 127 ? -0.241 -5.772 12.081 1.00 98.56 127 SER A C 1
ATOM 989 O O . SER A 1 127 ? 0.551 -5.891 11.143 1.00 98.56 127 SER A O 1
ATOM 991 N N . LEU A 1 128 ? -1.045 -4.708 12.196 1.00 98.50 128 LEU A N 1
ATOM 992 C CA . LEU A 1 128 ? -1.030 -3.590 11.247 1.00 98.50 128 LEU A CA 1
ATOM 993 C C . LEU A 1 128 ? 0.281 -2.802 11.304 1.00 98.50 128 LEU A C 1
ATOM 995 O O . LEU A 1 128 ? 0.785 -2.382 10.264 1.00 98.50 128 LEU A O 1
ATOM 999 N N . THR A 1 129 ? 0.851 -2.624 12.495 1.00 98.56 129 THR A N 1
ATOM 1000 C CA . THR A 1 129 ? 2.151 -1.961 12.671 1.00 98.56 129 THR A CA 1
ATOM 1001 C C . THR A 1 129 ? 3.243 -2.734 11.936 1.00 98.56 129 THR A C 1
ATOM 1003 O O . THR A 1 129 ? 3.964 -2.154 11.128 1.00 98.56 129 THR A O 1
ATOM 1006 N N . GLN A 1 130 ? 3.289 -4.057 12.110 1.00 98.56 130 GLN A N 1
ATOM 1007 C CA . GLN A 1 130 ? 4.241 -4.917 11.410 1.00 98.56 130 GLN A CA 1
ATOM 1008 C C . GLN A 1 130 ? 4.047 -4.894 9.884 1.00 98.56 130 GLN A C 1
ATOM 1010 O O . GLN A 1 130 ? 5.021 -4.859 9.129 1.00 98.56 130 GLN A O 1
ATOM 1015 N N . ALA A 1 131 ? 2.799 -4.897 9.406 1.00 98.44 131 ALA A N 1
ATOM 1016 C CA . ALA A 1 131 ? 2.508 -4.802 7.975 1.00 98.44 131 ALA A CA 1
ATOM 1017 C C . ALA A 1 131 ? 2.984 -3.463 7.380 1.00 98.44 131 ALA A C 1
ATOM 1019 O O . ALA A 1 131 ? 3.583 -3.450 6.303 1.00 98.44 131 ALA A O 1
ATOM 1020 N N . ASN A 1 132 ? 2.774 -2.354 8.095 1.00 97.88 132 ASN A N 1
ATOM 1021 C CA . ASN A 1 132 ? 3.235 -1.028 7.680 1.00 97.88 132 ASN A CA 1
ATOM 1022 C C . ASN A 1 132 ? 4.765 -0.935 7.632 1.00 97.88 132 ASN A C 1
ATOM 1024 O O . ASN A 1 132 ? 5.304 -0.382 6.676 1.00 97.88 132 ASN A O 1
ATOM 1028 N N . GLU A 1 133 ? 5.472 -1.512 8.607 1.00 98.69 133 GLU A N 1
ATOM 1029 C CA . GLU A 1 133 ? 6.937 -1.611 8.571 1.00 98.69 133 GLU A CA 1
ATOM 1030 C C . GLU A 1 133 ? 7.418 -2.413 7.352 1.00 98.69 133 GLU A C 1
ATOM 1032 O O . GLU A 1 133 ? 8.350 -2.001 6.659 1.00 98.69 133 GLU A O 1
ATOM 1037 N N . GLY A 1 134 ? 6.744 -3.524 7.034 1.00 98.38 134 GLY A N 1
ATOM 1038 C CA . GLY A 1 134 ? 7.036 -4.321 5.841 1.00 98.38 134 GLY A CA 1
ATOM 1039 C C . GLY A 1 134 ? 6.855 -3.541 4.534 1.00 98.38 134 GLY A C 1
ATOM 1040 O O . GLY A 1 134 ? 7.720 -3.600 3.659 1.00 98.38 134 GLY A O 1
ATOM 1041 N N . LEU A 1 135 ? 5.763 -2.780 4.408 1.00 98.50 135 LEU A N 1
ATOM 1042 C CA . LEU A 1 135 ? 5.509 -1.923 3.244 1.00 98.50 135 LEU A CA 1
ATOM 1043 C C . LEU A 1 135 ? 6.517 -0.773 3.137 1.00 98.50 135 LEU A C 1
ATOM 1045 O O . LEU A 1 135 ? 6.956 -0.452 2.036 1.00 98.50 135 LEU A O 1
ATOM 1049 N N . MET A 1 136 ? 6.924 -0.184 4.262 1.00 98.25 136 MET A N 1
ATOM 1050 C CA . MET A 1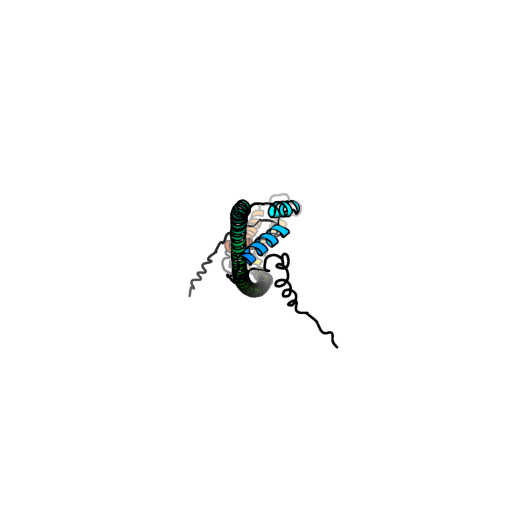 136 ? 7.947 0.863 4.291 1.00 98.25 136 MET A CA 1
ATOM 1051 C C . MET A 1 136 ? 9.277 0.353 3.720 1.00 98.25 136 MET A C 1
ATOM 1053 O O . MET A 1 136 ? 9.848 0.992 2.842 1.00 98.25 136 MET A O 1
ATOM 1057 N N . ILE A 1 137 ? 9.721 -0.839 4.134 1.00 98.62 137 ILE A N 1
ATOM 1058 C CA . ILE A 1 137 ? 10.939 -1.469 3.598 1.00 98.62 137 ILE A CA 1
ATOM 1059 C C . ILE A 1 137 ? 10.804 -1.739 2.092 1.00 98.62 137 ILE A C 1
ATOM 1061 O O . ILE A 1 137 ? 11.753 -1.529 1.338 1.00 98.62 137 ILE A O 1
ATOM 1065 N N . GLN A 1 138 ? 9.636 -2.197 1.629 1.00 98.38 138 GLN A N 1
ATOM 1066 C CA . GLN A 1 138 ? 9.400 -2.421 0.199 1.00 98.38 138 GLN A CA 1
ATOM 1067 C C . GLN A 1 138 ? 9.462 -1.125 -0.614 1.00 98.38 138 GLN A C 1
ATOM 1069 O O . GLN A 1 138 ? 10.062 -1.122 -1.688 1.00 98.38 138 GLN A O 1
ATOM 1074 N N . ASN A 1 139 ? 8.893 -0.033 -0.100 1.00 98.12 139 ASN A N 1
ATOM 1075 C CA . ASN A 1 139 ? 8.980 1.276 -0.742 1.00 98.12 139 ASN A CA 1
ATOM 1076 C C . ASN A 1 139 ? 10.432 1.754 -0.834 1.00 98.12 139 ASN A C 1
ATOM 1078 O O . ASN A 1 139 ? 10.859 2.145 -1.914 1.00 98.12 139 ASN A O 1
ATOM 1082 N N . GLU A 1 140 ? 11.219 1.630 0.240 1.00 98.69 140 GLU A N 1
ATOM 1083 C CA . GLU A 1 140 ? 12.644 1.991 0.211 1.00 98.69 140 GLU A CA 1
ATOM 1084 C C . GLU A 1 140 ? 13.444 1.186 -0.828 1.00 98.69 140 GLU A C 1
ATOM 1086 O O . GLU A 1 140 ? 14.371 1.711 -1.443 1.00 98.69 140 GLU A O 1
ATOM 1091 N N . ILE A 1 141 ? 13.113 -0.095 -1.030 1.00 98.56 141 ILE A N 1
ATOM 1092 C CA . ILE A 1 141 ? 13.753 -0.929 -2.060 1.00 98.56 141 ILE A CA 1
ATOM 1093 C C . ILE A 1 141 ? 13.366 -0.441 -3.458 1.00 98.56 141 ILE A C 1
ATOM 1095 O O . ILE A 1 141 ? 14.239 -0.268 -4.305 1.00 98.56 141 ILE A O 1
ATOM 1099 N N . LEU A 1 142 ? 12.076 -0.190 -3.697 1.00 98.38 142 LEU A N 1
ATOM 1100 C CA . LEU A 1 142 ? 11.596 0.291 -4.993 1.00 98.38 142 LEU A CA 1
ATOM 1101 C C . LEU A 1 142 ? 12.164 1.667 -5.347 1.00 98.38 142 LEU A C 1
ATOM 1103 O O . LEU A 1 142 ? 12.504 1.896 -6.503 1.00 98.38 142 LEU A O 1
ATOM 1107 N N . GLU A 1 143 ? 12.302 2.566 -4.374 1.00 98.50 143 GLU A N 1
ATOM 1108 C CA . GLU A 1 143 ? 12.935 3.871 -4.582 1.00 98.50 143 GLU A CA 1
ATOM 1109 C C . GLU A 1 143 ? 14.389 3.727 -5.048 1.00 98.50 143 GLU A C 1
ATOM 1111 O O . GLU A 1 143 ? 14.799 4.407 -5.987 1.00 98.50 143 GLU A O 1
ATOM 1116 N N . ARG A 1 144 ? 15.158 2.800 -4.461 1.00 98.50 144 ARG A N 1
ATOM 1117 C CA . ARG A 1 144 ? 16.536 2.522 -4.903 1.00 98.50 144 ARG A CA 1
ATOM 1118 C C . ARG A 1 144 ? 16.576 1.931 -6.310 1.00 98.50 144 ARG A C 1
ATOM 1120 O O . ARG A 1 144 ? 17.328 2.426 -7.141 1.00 98.50 144 ARG A O 1
ATOM 1127 N N . ASP A 1 145 ? 15.726 0.945 -6.596 1.00 98.38 145 ASP A N 1
ATOM 1128 C CA . ASP A 1 145 ? 15.623 0.339 -7.930 1.00 98.38 145 ASP A CA 1
ATOM 1129 C C . ASP A 1 145 ? 15.263 1.379 -9.009 1.00 98.38 145 ASP A C 1
ATOM 1131 O O . ASP A 1 145 ? 15.727 1.287 -10.148 1.00 98.38 145 ASP A O 1
ATOM 1135 N N . LEU A 1 146 ? 14.420 2.364 -8.675 1.00 98.00 146 LEU A N 1
ATOM 1136 C CA . LEU A 1 146 ? 14.067 3.454 -9.586 1.00 98.00 146 LEU A CA 1
ATOM 1137 C C . LEU A 1 146 ? 15.252 4.383 -9.854 1.00 98.00 146 LEU A C 1
ATOM 1139 O O . LEU A 1 146 ? 15.488 4.711 -11.015 1.00 98.00 146 LEU A O 1
ATOM 1143 N N . VAL A 1 147 ? 16.011 4.757 -8.821 1.00 98.38 147 VAL A N 1
ATOM 1144 C CA . VAL A 1 147 ? 17.224 5.579 -8.973 1.00 98.38 147 VAL A CA 1
ATOM 1145 C C . VAL A 1 147 ? 18.270 4.861 -9.830 1.00 98.38 147 VAL A C 1
ATOM 1147 O O . VAL A 1 147 ? 18.841 5.468 -10.735 1.00 98.38 147 VAL A O 1
ATOM 1150 N N . ASP A 1 148 ? 18.481 3.562 -9.605 1.00 98.12 148 ASP A N 1
ATOM 1151 C CA . ASP A 1 148 ? 19.425 2.762 -10.393 1.00 98.12 148 ASP A CA 1
ATOM 1152 C C . ASP A 1 148 ? 19.013 2.707 -11.875 1.00 98.12 148 ASP A C 1
ATOM 1154 O O . ASP A 1 148 ? 19.845 2.882 -12.769 1.00 98.12 148 ASP A O 1
ATOM 1158 N N . ARG A 1 149 ? 17.715 2.527 -12.157 1.00 97.44 149 ARG A N 1
ATOM 1159 C CA . ARG A 1 149 ? 17.196 2.552 -13.535 1.00 97.44 149 ARG A CA 1
ATOM 1160 C C . ARG A 1 149 ? 17.286 3.928 -14.176 1.00 97.44 149 ARG A C 1
ATOM 1162 O O . ARG A 1 149 ? 17.611 4.015 -15.355 1.00 97.44 149 ARG A O 1
ATOM 1169 N N . GLU A 1 150 ? 16.995 4.996 -13.440 1.00 97.94 150 GLU A N 1
ATOM 1170 C CA . GLU A 1 150 ? 17.146 6.366 -13.940 1.00 97.94 150 GLU A CA 1
ATOM 1171 C C . GLU A 1 150 ? 18.603 6.635 -14.341 1.00 97.94 150 GLU A C 1
ATOM 1173 O O . GLU A 1 150 ? 18.867 7.179 -15.415 1.00 97.94 150 GLU A O 1
ATOM 1178 N N . GLN A 1 151 ? 19.558 6.159 -13.538 1.00 98.25 151 GLN A N 1
ATOM 1179 C CA . GLN A 1 151 ? 20.976 6.236 -13.865 1.00 98.25 151 GLN A CA 1
ATOM 1180 C C . GLN A 1 151 ? 21.334 5.424 -15.121 1.00 98.25 151 GLN A C 1
ATOM 1182 O O . GLN A 1 151 ? 22.088 5.910 -15.966 1.00 98.25 151 GLN A O 1
ATOM 1187 N N . GLU A 1 152 ? 20.795 4.211 -15.276 1.00 97.31 152 GLU A N 1
ATOM 1188 C CA . GLU A 1 152 ? 20.991 3.393 -16.481 1.00 97.31 152 GLU A CA 1
ATOM 1189 C C . GLU A 1 152 ? 20.455 4.100 -17.737 1.00 97.31 152 GLU A C 1
ATOM 1191 O O . GLU A 1 152 ? 21.146 4.175 -18.757 1.00 97.31 152 GLU A O 1
ATOM 1196 N N . PHE A 1 153 ? 19.261 4.693 -17.653 1.00 92.94 153 PHE A N 1
ATOM 1197 C CA . PHE A 1 153 ? 18.690 5.475 -18.747 1.00 92.94 153 PHE A CA 1
ATOM 1198 C C . PHE A 1 153 ? 19.536 6.697 -19.099 1.00 92.94 153 PHE A C 1
ATOM 1200 O O . PHE A 1 153 ? 19.676 7.011 -20.281 1.00 92.94 153 PHE A O 1
ATOM 1207 N N . GLU A 1 154 ? 20.136 7.367 -18.115 1.00 96.56 154 GLU A N 1
ATOM 1208 C CA . GLU A 1 154 ? 21.022 8.498 -18.379 1.00 96.56 154 GLU A CA 1
ATOM 1209 C C . GLU A 1 154 ? 22.270 8.071 -19.163 1.00 96.56 154 GLU A C 1
ATOM 1211 O O . GLU A 1 154 ? 22.645 8.732 -20.134 1.00 96.56 154 GLU A O 1
ATOM 1216 N N . VAL A 1 155 ? 22.873 6.931 -18.810 1.00 95.81 155 VAL A N 1
ATOM 1217 C CA . VAL A 1 155 ? 24.005 6.362 -19.561 1.00 95.81 155 VAL A CA 1
ATOM 1218 C C . VAL A 1 155 ? 23.590 6.043 -20.997 1.00 95.81 155 VAL A C 1
ATOM 1220 O O . VAL A 1 155 ? 24.249 6.483 -21.939 1.00 95.81 155 VAL A O 1
ATOM 1223 N N . LEU A 1 156 ? 22.454 5.366 -21.185 1.00 92.69 156 LEU A N 1
ATOM 1224 C CA . LEU A 1 156 ? 21.934 5.050 -22.518 1.00 92.69 156 LEU A CA 1
ATOM 1225 C C . LEU A 1 156 ? 21.621 6.308 -23.337 1.00 92.69 156 LEU A C 1
ATOM 1227 O O . LEU A 1 156 ? 21.847 6.337 -24.549 1.00 92.69 156 LEU A O 1
ATOM 1231 N N . ARG A 1 157 ? 21.129 7.370 -22.694 1.00 92.94 157 ARG A N 1
ATOM 1232 C CA . ARG A 1 157 ? 20.873 8.660 -23.340 1.00 92.94 157 ARG A CA 1
ATOM 1233 C C . ARG A 1 157 ? 22.169 9.297 -23.833 1.00 92.94 157 ARG A C 1
ATOM 1235 O O . ARG A 1 157 ? 22.203 9.803 -24.957 1.00 92.94 157 ARG A O 1
ATOM 1242 N N . VAL A 1 158 ? 23.229 9.253 -23.026 1.00 95.50 158 VAL A N 1
ATOM 1243 C CA . VAL A 1 158 ? 24.565 9.732 -23.407 1.00 95.50 158 VAL A CA 1
ATOM 1244 C C . VAL A 1 158 ? 25.125 8.912 -24.569 1.00 95.50 158 VAL A C 1
ATOM 1246 O O . VAL A 1 158 ? 25.557 9.502 -25.560 1.00 95.50 158 VAL A O 1
ATOM 1249 N N . ASP A 1 159 ? 25.044 7.584 -24.505 1.00 92.31 159 ASP A N 1
ATOM 1250 C CA . ASP A 1 159 ? 25.527 6.689 -25.563 1.00 92.31 159 ASP A CA 1
ATOM 1251 C C . ASP A 1 159 ? 24.776 6.904 -26.882 1.00 92.31 159 ASP A C 1
ATOM 1253 O O . ASP A 1 159 ? 25.391 7.021 -27.946 1.00 92.31 159 ASP A O 1
ATOM 1257 N N . ARG A 1 160 ? 23.445 7.042 -26.824 1.00 91.50 160 ARG A N 1
ATOM 1258 C CA . ARG A 1 160 ? 22.613 7.389 -27.983 1.00 91.50 160 ARG A CA 1
ATOM 1259 C C . ARG A 1 160 ? 23.043 8.721 -28.586 1.00 91.50 160 ARG A C 1
ATOM 1261 O O . ARG A 1 160 ? 23.229 8.811 -29.796 1.00 91.50 160 ARG A O 1
ATOM 1268 N N . ASN A 1 161 ? 23.209 9.755 -27.761 1.00 90.06 161 ASN A N 1
ATOM 1269 C CA . ASN A 1 161 ? 23.619 11.078 -28.231 1.00 90.06 161 ASN A CA 1
ATOM 1270 C C . ASN A 1 161 ? 25.017 11.041 -28.862 1.00 90.06 161 ASN A C 1
ATOM 1272 O O . ASN A 1 161 ? 25.241 11.672 -29.895 1.00 90.06 161 ASN A O 1
ATOM 1276 N N . TRP A 1 162 ? 25.943 10.272 -28.285 1.00 93.12 162 TRP A N 1
ATOM 1277 C CA . TRP A 1 162 ? 27.268 10.056 -28.857 1.00 93.12 162 TRP A CA 1
ATOM 1278 C C . TRP A 1 162 ? 27.187 9.359 -30.219 1.00 93.12 162 TRP A C 1
ATOM 1280 O O . TRP A 1 162 ? 27.790 9.834 -31.181 1.00 93.12 162 TRP A O 1
ATOM 1290 N N . LEU A 1 163 ? 26.400 8.285 -30.330 1.00 87.31 163 LEU A N 1
ATOM 1291 C CA . LEU A 1 163 ? 26.220 7.546 -31.578 1.00 87.31 163 LEU A CA 1
ATOM 1292 C C . LEU A 1 163 ? 25.585 8.424 -32.664 1.00 87.31 163 LEU A C 1
ATOM 1294 O O . LEU A 1 163 ? 26.037 8.414 -33.807 1.00 87.31 163 LEU A O 1
ATOM 1298 N N . LEU A 1 164 ? 24.573 9.216 -32.306 1.00 83.38 164 LEU A N 1
ATOM 1299 C CA . LEU A 1 164 ? 23.923 10.143 -33.228 1.00 83.38 164 LEU A CA 1
ATOM 1300 C C . LEU A 1 164 ? 24.859 11.270 -33.661 1.00 83.38 164 LEU A C 1
ATOM 1302 O O . LEU A 1 164 ? 24.842 11.641 -34.825 1.00 83.38 164 LEU A O 1
ATOM 1306 N N . HIS A 1 165 ? 25.687 11.814 -32.769 1.00 85.12 165 HIS A N 1
ATOM 1307 C CA . HIS A 1 165 ? 26.574 12.917 -33.127 1.00 85.12 165 HIS A CA 1
ATOM 1308 C C . HIS A 1 165 ? 27.810 12.433 -33.889 1.00 85.12 165 HIS A C 1
ATOM 1310 O O . HIS A 1 165 ? 28.056 12.844 -35.020 1.00 85.12 165 HIS A O 1
ATOM 1316 N N . VAL A 1 166 ? 28.585 11.531 -33.289 1.00 87.75 166 VAL A N 1
ATOM 1317 C CA . VAL A 1 166 ? 29.851 11.053 -33.855 1.00 87.75 166 VAL A CA 1
ATOM 1318 C C . VAL A 1 166 ? 29.590 10.085 -35.000 1.00 87.75 166 VAL A C 1
ATOM 1320 O O . VAL A 1 166 ? 30.181 10.223 -36.069 1.00 87.75 166 VAL A O 1
ATOM 1323 N N . GLY A 1 167 ? 28.676 9.132 -34.811 1.00 80.19 167 GLY A N 1
ATOM 1324 C CA . GLY A 1 167 ? 28.357 8.136 -35.831 1.00 80.19 167 GLY A CA 1
ATOM 1325 C C . GLY A 1 167 ? 27.793 8.771 -37.099 1.00 80.19 167 GLY A C 1
ATOM 1326 O O . GLY A 1 167 ? 28.274 8.458 -38.189 1.00 80.19 167 GLY A O 1
ATOM 1327 N N . LEU A 1 168 ? 26.836 9.700 -36.981 1.00 80.19 168 LEU A N 1
ATOM 1328 C CA . LEU A 1 168 ? 26.263 10.381 -38.147 1.00 80.19 168 LEU A CA 1
ATOM 1329 C C . LEU A 1 168 ? 27.297 11.235 -38.877 1.00 80.19 168 LEU A C 1
ATOM 1331 O O . LEU A 1 168 ? 27.380 11.143 -40.098 1.00 80.19 168 LEU A O 1
ATOM 1335 N N . VAL A 1 169 ? 28.104 12.022 -38.156 1.00 82.06 169 VAL A N 1
ATOM 1336 C CA . VAL A 1 169 ? 29.165 12.836 -38.771 1.00 82.06 169 VAL A CA 1
ATOM 1337 C C . VAL A 1 169 ? 30.145 11.944 -39.530 1.00 82.06 169 VAL A C 1
ATOM 1339 O O . VAL A 1 169 ? 30.368 12.163 -40.716 1.00 82.06 169 VAL A O 1
ATOM 1342 N N . CYS A 1 170 ? 30.633 10.866 -38.909 1.00 81.88 170 CYS A N 1
ATOM 1343 C CA . CYS A 1 170 ? 31.528 9.923 -39.579 1.00 81.88 170 CYS A CA 1
ATOM 1344 C C . CYS A 1 170 ? 30.879 9.241 -40.795 1.00 81.88 170 CYS A C 1
ATOM 1346 O O . CYS A 1 170 ? 31.564 8.967 -41.783 1.00 81.88 170 CYS A O 1
ATOM 1348 N N . MET A 1 171 ? 29.577 8.940 -40.746 1.00 79.44 171 MET A N 1
ATOM 1349 C CA . MET A 1 171 ? 28.849 8.421 -41.907 1.00 79.44 171 MET A CA 1
ATOM 1350 C C . MET A 1 171 ? 28.760 9.466 -43.018 1.00 79.44 171 MET A C 1
ATOM 1352 O O . MET A 1 171 ? 29.040 9.134 -44.168 1.00 79.44 171 MET A O 1
ATOM 1356 N N . MET A 1 172 ? 28.427 10.719 -42.698 1.00 82.62 172 MET A N 1
ATOM 1357 C CA . MET A 1 172 ? 28.378 11.792 -43.690 1.00 82.62 172 MET A CA 1
ATOM 1358 C C . MET A 1 172 ? 29.744 12.030 -44.329 1.00 82.62 172 MET A C 1
ATOM 1360 O O . MET A 1 172 ? 29.808 12.119 -45.550 1.00 82.62 172 MET A O 1
ATOM 1364 N N . ASP A 1 173 ? 30.826 12.056 -43.550 1.00 82.19 173 ASP A N 1
ATOM 1365 C CA . ASP A 1 173 ? 32.185 12.214 -44.078 1.00 82.19 173 ASP A CA 1
ATOM 1366 C C . ASP A 1 173 ? 32.510 11.104 -45.087 1.00 82.19 173 ASP A C 1
ATOM 1368 O O . ASP A 1 173 ? 32.927 11.378 -46.212 1.00 82.19 173 ASP A O 1
ATOM 1372 N N . LYS A 1 174 ? 32.193 9.846 -44.753 1.00 82.19 174 LYS A N 1
ATOM 1373 C CA . LYS A 1 174 ? 32.364 8.716 -45.680 1.00 82.19 174 LYS A CA 1
ATOM 1374 C C . LYS A 1 174 ? 31.502 8.832 -46.936 1.00 82.19 174 LYS A C 1
ATOM 1376 O O . LYS A 1 174 ? 31.962 8.461 -48.014 1.00 82.19 174 LYS A O 1
ATOM 1381 N N . ILE A 1 175 ? 30.264 9.322 -46.823 1.00 78.00 175 ILE A N 1
ATOM 1382 C CA . ILE A 1 175 ? 29.394 9.568 -47.985 1.00 78.00 175 ILE A CA 1
ATOM 1383 C C . ILE A 1 175 ? 30.004 10.656 -48.872 1.00 78.00 175 ILE A C 1
ATOM 1385 O O . ILE A 1 175 ? 30.096 10.470 -50.086 1.00 78.00 175 ILE A O 1
ATOM 1389 N N . LEU A 1 176 ? 30.446 11.767 -48.278 1.00 81.50 176 LEU A N 1
ATOM 1390 C CA . LEU A 1 176 ? 31.041 12.900 -48.984 1.00 81.50 176 LEU A CA 1
ATOM 1391 C C . LEU A 1 176 ? 32.347 12.520 -49.686 1.00 81.50 176 LEU A C 1
ATOM 1393 O O . LEU A 1 176 ? 32.614 13.020 -50.776 1.00 81.50 176 LEU A O 1
ATOM 1397 N N . GLU A 1 177 ? 33.134 11.615 -49.109 1.00 85.94 177 GLU A N 1
ATOM 1398 C CA . GLU A 1 177 ? 34.357 11.089 -49.722 1.00 85.94 177 GLU A CA 1
ATOM 1399 C C . GLU A 1 177 ? 34.085 10.009 -50.783 1.00 85.94 177 GLU A C 1
ATOM 1401 O O . GLU A 1 177 ? 34.954 9.701 -51.605 1.00 85.94 177 GLU A O 1
ATOM 1406 N N . HIS A 1 178 ? 32.877 9.437 -50.824 1.00 83.69 178 HIS A N 1
ATOM 1407 C CA . HIS A 1 178 ? 32.591 8.306 -51.695 1.00 83.69 178 HIS A CA 1
ATOM 1408 C C . HIS A 1 178 ? 32.602 8.717 -53.188 1.00 83.69 178 HIS A C 1
ATOM 1410 O O . HIS A 1 178 ? 31.819 9.574 -53.615 1.00 83.69 178 HIS A O 1
ATOM 1416 N N . PRO A 1 179 ? 33.402 8.067 -54.060 1.00 80.94 179 PRO A N 1
ATOM 1417 C CA . PRO A 1 179 ? 33.604 8.502 -55.448 1.00 80.94 179 PRO A CA 1
ATOM 1418 C C . PRO A 1 179 ? 32.330 8.463 -56.305 1.00 80.94 179 PRO A C 1
ATOM 1420 O O . PRO A 1 179 ? 32.160 9.264 -57.223 1.00 80.94 179 PRO A O 1
ATOM 1423 N N . LYS A 1 180 ? 31.394 7.548 -56.014 1.00 80.31 180 LYS A N 1
ATOM 1424 C CA . LYS A 1 180 ? 30.094 7.522 -56.712 1.00 80.31 180 LYS A CA 1
ATOM 1425 C C . LYS A 1 180 ? 29.186 8.677 -56.281 1.00 80.31 180 LYS A C 1
ATOM 1427 O O . LYS A 1 180 ? 28.438 9.181 -57.115 1.00 80.31 180 LYS A O 1
ATOM 1432 N N . PHE A 1 181 ? 29.275 9.103 -55.019 1.00 77.81 181 PHE A N 1
ATOM 1433 C CA . PHE A 1 18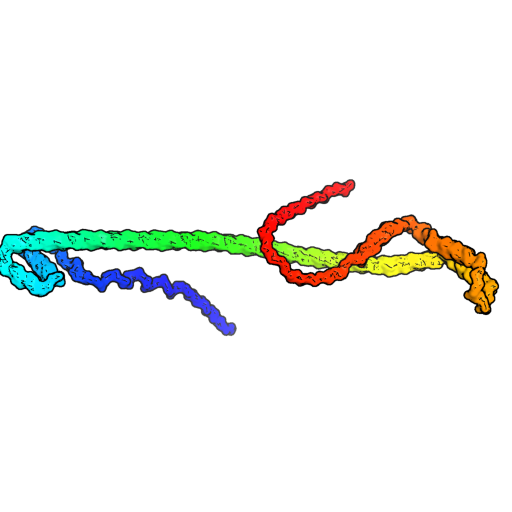1 ? 28.514 10.232 -54.490 1.00 77.81 181 PHE A CA 1
ATOM 1434 C C . PHE A 1 181 ? 29.037 11.548 -55.079 1.00 77.81 181 PHE A C 1
ATOM 1436 O O . PHE A 1 181 ? 28.288 12.282 -55.725 1.00 77.81 181 PHE A O 1
ATOM 1443 N N . THR A 1 182 ? 30.348 11.787 -54.983 1.00 85.69 182 THR A N 1
ATOM 1444 C CA . THR A 1 182 ? 31.011 12.963 -55.576 1.00 85.69 182 THR A CA 1
ATOM 1445 C C . THR A 1 182 ? 30.872 13.005 -57.098 1.00 85.69 182 THR A C 1
ATOM 1447 O O . THR A 1 182 ? 30.617 14.066 -57.677 1.00 85.69 182 THR A O 1
ATOM 1450 N N . GLY A 1 183 ? 30.961 11.850 -57.762 1.00 84.25 183 GLY A N 1
ATOM 1451 C CA . GLY A 1 183 ? 30.683 11.711 -59.189 1.00 84.25 183 GLY A CA 1
ATOM 1452 C C . GLY A 1 183 ? 29.230 12.038 -59.547 1.00 84.25 183 GLY A C 1
ATOM 1453 O O . GLY A 1 183 ? 28.988 12.713 -60.546 1.00 84.25 183 GLY A O 1
ATOM 1454 N N . GLY A 1 184 ? 28.263 11.620 -58.722 1.00 80.81 184 GLY A N 1
ATOM 1455 C CA . GLY A 1 184 ? 26.848 11.980 -58.858 1.00 80.81 184 GLY A CA 1
ATOM 1456 C C . GLY A 1 184 ? 26.615 13.488 -58.772 1.00 80.81 184 GLY A C 1
ATOM 1457 O O . GLY A 1 184 ? 26.054 14.069 -59.701 1.00 80.81 184 GLY A O 1
ATOM 1458 N N . ILE A 1 185 ? 27.143 14.140 -57.731 1.00 79.75 185 ILE A N 1
ATOM 1459 C CA . ILE A 1 185 ? 27.081 15.604 -57.572 1.00 79.75 185 ILE A CA 1
ATOM 1460 C C . ILE A 1 185 ? 27.725 16.317 -58.764 1.00 79.75 185 ILE A C 1
ATOM 1462 O O . ILE A 1 185 ? 27.176 17.287 -59.287 1.00 79.75 185 ILE A O 1
ATOM 1466 N N . SER A 1 186 ? 28.873 15.826 -59.233 1.00 85.00 186 SER A N 1
ATOM 1467 C CA . SER A 1 186 ? 29.567 16.405 -60.387 1.00 85.00 186 SER A CA 1
ATOM 1468 C C . SER A 1 186 ? 28.727 16.322 -61.665 1.00 85.00 186 SER A C 1
ATOM 1470 O O . SER A 1 186 ? 28.685 17.290 -62.425 1.00 85.00 186 SER A O 1
ATOM 1472 N N . ARG A 1 187 ? 28.006 15.210 -61.882 1.00 82.44 187 ARG A N 1
ATOM 1473 C CA . ARG A 1 187 ? 27.063 15.058 -63.003 1.00 82.44 187 ARG A CA 1
ATOM 1474 C C . ARG A 1 187 ? 25.889 16.030 -62.899 1.00 82.44 187 ARG A C 1
ATOM 1476 O O . ARG A 1 187 ? 25.594 16.692 -63.889 1.00 82.44 187 ARG A O 1
ATOM 1483 N N . ILE A 1 188 ? 25.281 16.175 -61.718 1.00 77.31 188 ILE A N 1
ATOM 1484 C CA . ILE A 1 188 ? 24.192 17.142 -61.483 1.00 77.31 188 ILE A CA 1
ATOM 1485 C C . ILE A 1 188 ? 24.679 18.568 -61.766 1.00 77.31 188 ILE A C 1
ATOM 1487 O O . ILE A 1 188 ? 24.051 19.304 -62.525 1.00 77.31 188 ILE A O 1
ATOM 1491 N N . ARG A 1 189 ? 25.841 18.950 -61.218 1.00 78.88 189 ARG A N 1
ATOM 1492 C CA . ARG A 1 189 ? 26.443 20.271 -61.444 1.00 78.88 189 ARG A CA 1
ATOM 1493 C C . ARG A 1 189 ? 26.720 20.522 -62.926 1.00 78.88 189 ARG A C 1
ATOM 1495 O O . ARG A 1 189 ? 26.485 21.628 -63.408 1.00 78.88 189 ARG A O 1
ATOM 1502 N N . HIS A 1 190 ? 27.216 19.517 -63.644 1.00 82.25 190 HIS A N 1
ATOM 1503 C CA . HIS A 1 190 ? 27.465 19.615 -65.078 1.00 82.25 190 HIS A CA 1
ATOM 1504 C C . HIS A 1 190 ? 26.164 19.785 -65.875 1.00 82.25 190 HIS A C 1
ATOM 1506 O O . HIS A 1 190 ? 26.079 20.706 -66.683 1.00 82.25 190 HIS A O 1
ATOM 1512 N N . ALA A 1 191 ? 25.140 18.969 -65.604 1.00 74.06 191 ALA A N 1
ATOM 1513 C CA . ALA A 1 191 ? 23.834 19.061 -66.259 1.00 74.06 191 ALA A CA 1
ATOM 1514 C C . ALA A 1 191 ? 23.177 20.433 -66.032 1.00 74.06 191 ALA A C 1
ATOM 1516 O O . ALA A 1 191 ? 22.741 21.076 -66.985 1.00 74.06 191 ALA A O 1
ATOM 1517 N N . ALA A 1 192 ? 23.194 20.932 -64.791 1.00 72.88 192 ALA A N 1
ATOM 1518 C CA . ALA A 1 192 ? 22.684 22.258 -64.453 1.00 72.88 192 ALA A CA 1
ATOM 1519 C C . ALA A 1 192 ? 23.460 23.384 -65.159 1.00 72.88 192 ALA A C 1
ATOM 1521 O O . ALA A 1 192 ? 22.861 24.338 -65.653 1.00 72.88 192 ALA A O 1
ATOM 1522 N N . PHE A 1 193 ? 24.792 23.277 -65.247 1.00 80.75 193 PHE A N 1
ATOM 1523 C CA . PHE A 1 193 ? 25.617 24.248 -65.968 1.00 80.75 193 PHE A CA 1
ATOM 1524 C C . PHE A 1 193 ? 25.311 24.268 -67.471 1.00 80.75 193 PHE A C 1
ATOM 1526 O O . PHE A 1 193 ? 25.195 25.348 -68.045 1.00 80.75 193 PHE A O 1
ATOM 1533 N N . VAL A 1 194 ? 25.167 23.100 -68.104 1.00 78.06 194 VAL A N 1
ATOM 1534 C CA . VAL A 1 194 ? 24.812 22.989 -69.529 1.00 78.06 194 VAL A CA 1
ATOM 1535 C C . VAL A 1 194 ? 23.431 23.601 -69.781 1.00 78.06 194 VAL A C 1
ATOM 1537 O O . VAL A 1 194 ? 23.320 24.516 -70.597 1.00 78.06 194 VAL A O 1
ATOM 1540 N N . ALA A 1 195 ? 22.418 23.219 -68.994 1.00 73.06 195 ALA A N 1
ATOM 1541 C CA . ALA A 1 195 ? 21.066 23.774 -69.095 1.00 73.06 195 ALA A CA 1
ATOM 1542 C C . ALA A 1 195 ? 21.020 25.303 -68.863 1.00 73.06 195 ALA A C 1
ATOM 1544 O O . ALA A 1 195 ? 20.302 26.038 -69.548 1.00 73.06 195 ALA A O 1
ATOM 1545 N N . GLY A 1 196 ? 21.816 25.815 -67.918 1.00 72.19 196 GLY A N 1
ATOM 1546 C CA . GLY A 1 196 ? 21.905 27.247 -67.615 1.00 72.19 196 GLY A CA 1
ATOM 1547 C C . GLY A 1 196 ? 22.683 28.067 -68.652 1.00 72.19 196 GLY A C 1
ATOM 1548 O O . GLY A 1 196 ? 22.340 29.219 -68.914 1.00 72.19 196 GLY A O 1
ATOM 1549 N N . LYS A 1 197 ? 23.727 27.499 -69.267 1.00 70.25 197 LYS A N 1
ATOM 1550 C CA . LYS A 1 197 ? 24.534 28.184 -70.291 1.00 70.25 197 LYS A CA 1
ATOM 1551 C C . LYS A 1 197 ? 23.772 28.333 -71.607 1.00 70.25 197 LYS A C 1
ATOM 1553 O O . LYS A 1 197 ? 23.896 29.362 -72.266 1.00 70.25 197 LYS A O 1
ATOM 1558 N N . GLU A 1 198 ? 22.995 27.322 -71.978 1.00 59.38 198 GLU A N 1
ATOM 1559 C CA . GLU A 1 198 ? 22.249 27.297 -73.239 1.00 59.38 198 GLU A CA 1
ATOM 1560 C C . GLU A 1 198 ? 20.979 28.153 -73.200 1.00 59.38 198 GLU A C 1
ATOM 1562 O O . GLU A 1 198 ? 20.547 28.654 -74.236 1.00 59.38 198 GLU A O 1
ATOM 1567 N N . SER A 1 199 ? 20.409 28.389 -72.015 1.00 56.38 199 SER A N 1
ATOM 1568 C CA . SER A 1 199 ? 19.177 29.173 -71.879 1.00 56.38 199 SER A CA 1
ATOM 1569 C C . SER A 1 199 ? 19.377 30.680 -72.034 1.00 56.38 199 SER A C 1
ATOM 1571 O O . SER A 1 199 ? 18.420 31.362 -72.389 1.00 56.38 199 SER A O 1
ATOM 1573 N N . GLY A 1 200 ? 20.596 31.200 -71.833 1.00 56.31 200 GLY A N 1
ATOM 1574 C CA . GLY A 1 200 ? 20.874 32.636 -71.849 1.00 56.31 200 GLY A CA 1
ATOM 1575 C C . GLY A 1 200 ? 20.087 33.370 -70.754 1.00 56.31 200 GLY A C 1
ATOM 1576 O O . GLY A 1 200 ? 18.863 33.350 -70.705 1.00 56.31 200 GLY A O 1
ATOM 1577 N N . TRP A 1 201 ? 20.771 34.087 -69.865 1.00 56.25 201 TRP A N 1
ATOM 1578 C CA . TRP A 1 201 ? 20.157 34.768 -68.709 1.00 56.25 201 TRP A CA 1
ATOM 1579 C C . TRP A 1 201 ? 18.933 35.672 -69.007 1.00 56.25 201 TRP A C 1
ATOM 1581 O O . TRP A 1 201 ? 18.222 36.059 -68.085 1.00 56.25 201 TRP A O 1
ATOM 1591 N N . ALA A 1 202 ? 18.668 36.015 -70.271 1.00 54.78 202 ALA A N 1
ATOM 1592 C CA . ALA A 1 202 ? 17.614 36.932 -70.687 1.00 54.78 202 ALA A CA 1
ATOM 1593 C C . ALA A 1 202 ? 16.221 36.306 -70.928 1.00 54.78 202 ALA A C 1
ATOM 1595 O O . ALA A 1 202 ? 15.292 37.067 -71.182 1.00 54.78 202 ALA A O 1
ATOM 1596 N N . ASN A 1 203 ? 16.021 34.979 -70.866 1.00 54.59 203 ASN A N 1
ATOM 1597 C CA . ASN A 1 203 ? 14.709 34.388 -71.204 1.00 54.59 203 ASN A CA 1
ATOM 1598 C C . ASN A 1 203 ? 14.304 33.169 -70.341 1.00 54.59 203 ASN A C 1
ATOM 1600 O O . ASN A 1 203 ? 14.061 32.072 -70.837 1.00 54.59 203 ASN A O 1
ATOM 1604 N N . LEU A 1 204 ? 14.138 33.372 -69.028 1.00 50.00 204 LEU A N 1
ATOM 1605 C CA . LEU A 1 204 ? 13.673 32.359 -68.053 1.00 50.00 204 LEU A CA 1
ATOM 1606 C C . LEU A 1 204 ? 12.173 31.982 -68.165 1.00 50.00 204 LEU A C 1
ATOM 1608 O O . LEU A 1 204 ? 11.525 31.689 -67.162 1.00 50.00 204 LEU A O 1
ATOM 1612 N N . LYS A 1 205 ? 11.580 32.002 -69.366 1.00 49.47 205 LYS A N 1
ATOM 1613 C CA . LYS A 1 205 ? 10.168 31.616 -69.577 1.00 49.47 205 LYS A CA 1
ATOM 1614 C C . LYS A 1 205 ? 9.922 30.557 -70.651 1.00 49.47 205 LYS A C 1
ATOM 1616 O O . LYS A 1 205 ? 8.772 30.182 -70.856 1.00 49.47 205 LYS A O 1
ATOM 1621 N N . ALA A 1 206 ? 10.958 30.040 -71.304 1.00 48.88 206 ALA A N 1
ATOM 1622 C CA . ALA A 1 206 ? 10.800 28.940 -72.249 1.00 48.88 206 ALA A CA 1
ATOM 1623 C C . ALA A 1 206 ? 11.065 27.598 -71.549 1.00 48.88 206 ALA A C 1
ATOM 1625 O O . ALA A 1 206 ? 12.165 27.366 -71.052 1.00 48.88 206 ALA A O 1
ATOM 1626 N N . GLN A 1 207 ? 10.052 26.723 -71.513 1.00 57.25 207 GLN A N 1
ATOM 1627 C CA . GLN A 1 207 ? 10.185 25.305 -71.162 1.00 57.25 207 GLN A CA 1
ATOM 1628 C C . GLN A 1 207 ? 11.296 24.680 -72.015 1.00 57.25 207 GLN A C 1
ATOM 1630 O O . GLN A 1 207 ? 11.106 24.440 -73.206 1.00 57.25 207 GLN A O 1
ATOM 1635 N N . SER A 1 208 ? 12.474 24.468 -71.426 1.00 51.72 208 SER A N 1
ATOM 1636 C CA . SER A 1 208 ? 13.606 23.888 -72.145 1.00 51.72 208 SER A CA 1
ATOM 1637 C C . SER A 1 208 ? 13.501 22.366 -72.123 1.00 51.72 208 SER A C 1
ATOM 1639 O O . SER A 1 208 ? 13.411 21.751 -71.058 1.00 51.72 208 SER A O 1
ATOM 1641 N N . SER A 1 209 ? 13.572 21.760 -73.304 1.00 56.34 209 SER A N 1
ATOM 1642 C CA . SER A 1 209 ? 13.577 20.314 -73.558 1.00 56.34 209 SER A CA 1
ATOM 1643 C C . SER A 1 209 ? 14.772 19.564 -72.941 1.00 56.34 209 SER A C 1
ATOM 1645 O O . SER A 1 209 ? 14.915 18.367 -73.157 1.00 56.34 209 SER A O 1
ATOM 1647 N N . HIS A 1 210 ? 15.632 20.258 -72.189 1.00 54.78 210 HIS A N 1
ATOM 1648 C CA . HIS A 1 210 ? 16.783 19.708 -71.471 1.00 54.78 210 HIS A CA 1
ATOM 1649 C C . HIS A 1 210 ? 16.518 19.488 -69.969 1.00 54.78 210 HIS A C 1
ATOM 1651 O O . HIS A 1 210 ? 17.398 18.981 -69.275 1.00 54.78 210 HIS A O 1
ATOM 1657 N N . SER A 1 211 ? 15.305 19.806 -69.479 1.00 62.84 211 SER A N 1
ATOM 1658 C CA . SER A 1 211 ? 14.850 19.488 -68.109 1.00 62.84 211 SER A CA 1
ATOM 1659 C C . SER A 1 211 ? 15.021 18.006 -67.789 1.00 62.84 211 SER A C 1
ATOM 1661 O O . SER A 1 211 ? 15.540 17.664 -66.733 1.00 62.84 211 SER A O 1
ATOM 1663 N N . SER A 1 212 ? 14.703 17.129 -68.748 1.00 72.56 212 SER A N 1
ATOM 1664 C CA . SER A 1 212 ? 14.716 15.683 -68.530 1.00 72.56 212 SER A CA 1
ATOM 1665 C C . SER A 1 212 ? 16.088 15.147 -68.127 1.00 72.56 212 SER A C 1
ATOM 1667 O O . SER A 1 212 ? 16.159 14.263 -67.295 1.00 72.56 212 SER A O 1
ATOM 1669 N N . ALA A 1 213 ? 17.192 15.706 -68.638 1.00 72.19 213 ALA A N 1
ATOM 1670 C CA . ALA A 1 213 ? 18.531 15.240 -68.270 1.00 72.19 213 ALA A CA 1
ATOM 1671 C C . ALA A 1 213 ? 18.919 15.621 -66.829 1.00 72.19 213 ALA A C 1
ATOM 1673 O O . ALA A 1 213 ? 19.649 14.881 -66.167 1.00 72.19 213 ALA A O 1
ATOM 1674 N N . LEU A 1 214 ? 18.445 16.773 -66.342 1.00 72.31 214 LEU A N 1
ATOM 1675 C CA . LEU A 1 214 ? 18.612 17.172 -64.946 1.00 72.31 214 LEU A CA 1
ATOM 1676 C C . LEU A 1 214 ? 17.672 16.364 -64.042 1.00 72.31 214 LEU A C 1
ATOM 1678 O O . LEU A 1 214 ? 18.115 15.883 -63.003 1.00 72.31 214 LEU A O 1
ATOM 1682 N N . ASP A 1 215 ? 16.422 16.172 -64.466 1.00 74.06 215 ASP A N 1
ATOM 1683 C CA . ASP A 1 215 ? 15.411 15.393 -63.749 1.00 74.06 215 ASP A CA 1
ATOM 1684 C C . ASP A 1 215 ? 15.833 13.920 -63.617 1.00 74.06 215 ASP A C 1
ATOM 1686 O O . ASP A 1 215 ? 15.784 13.367 -62.521 1.00 74.06 215 ASP A O 1
ATOM 1690 N N . ASP A 1 216 ? 16.366 13.310 -64.679 1.00 76.62 216 ASP A N 1
ATOM 1691 C CA . ASP A 1 216 ? 16.903 11.944 -64.671 1.00 76.62 216 ASP A CA 1
ATOM 1692 C C . ASP A 1 216 ? 18.135 11.826 -63.757 1.00 76.62 216 ASP A C 1
ATOM 1694 O O . ASP A 1 216 ? 18.297 10.834 -63.043 1.00 76.62 216 ASP A O 1
ATOM 1698 N N . ALA A 1 217 ? 19.009 12.841 -63.736 1.00 71.00 217 ALA A N 1
ATOM 1699 C CA . ALA A 1 217 ? 20.180 12.863 -62.860 1.00 71.00 217 ALA A CA 1
ATOM 1700 C C . ALA A 1 217 ? 19.802 13.043 -61.380 1.00 71.00 217 ALA A C 1
ATOM 1702 O O . ALA A 1 217 ? 20.417 12.414 -60.515 1.00 71.00 217 ALA A O 1
ATOM 1703 N N . LEU A 1 218 ? 18.798 13.876 -61.086 1.00 71.44 218 LEU A N 1
ATOM 1704 C CA . LEU A 1 218 ? 18.245 14.054 -59.744 1.00 71.44 218 LEU A CA 1
ATOM 1705 C C . LEU A 1 218 ? 17.515 12.796 -59.277 1.00 71.44 218 LEU A C 1
ATOM 1707 O O . LEU A 1 218 ? 17.729 12.368 -58.146 1.00 71.44 218 LEU A O 1
ATOM 1711 N N . LEU A 1 219 ? 16.722 12.170 -60.148 1.00 76.44 219 LEU A N 1
ATOM 1712 C CA . LEU A 1 219 ? 16.022 10.926 -59.851 1.00 76.44 219 LEU A CA 1
ATOM 1713 C C . LEU A 1 219 ? 17.013 9.795 -59.567 1.00 76.44 219 LEU A C 1
ATOM 1715 O O . LEU A 1 219 ? 16.915 9.160 -58.524 1.00 76.44 219 LEU A O 1
ATOM 1719 N N . ALA A 1 220 ? 18.020 9.601 -60.426 1.00 75.62 220 ALA A N 1
ATOM 1720 C CA . ALA A 1 220 ? 19.050 8.581 -60.229 1.00 75.62 220 ALA A CA 1
ATOM 1721 C C . ALA A 1 220 ? 19.882 8.806 -58.955 1.00 75.62 220 ALA A C 1
ATOM 1723 O O . ALA A 1 220 ? 20.343 7.843 -58.343 1.00 75.62 220 ALA A O 1
ATOM 1724 N N . PHE A 1 221 ? 20.089 10.065 -58.556 1.00 72.62 221 PHE A N 1
ATOM 1725 C CA . PHE A 1 221 ? 20.745 10.402 -57.294 1.00 72.62 221 PHE A CA 1
ATOM 1726 C C . PHE A 1 221 ? 19.828 10.152 -56.087 1.00 72.62 221 PHE A C 1
ATOM 1728 O O . PHE A 1 221 ? 20.283 9.595 -55.094 1.00 72.62 221 PHE A O 1
ATOM 1735 N N . ALA A 1 222 ? 18.543 10.504 -56.178 1.00 72.19 222 ALA A N 1
ATOM 1736 C CA . ALA A 1 222 ? 17.555 10.302 -55.118 1.00 72.19 222 ALA A CA 1
ATOM 1737 C C . ALA A 1 222 ? 17.227 8.820 -54.877 1.00 72.19 222 ALA A C 1
ATOM 1739 O O . ALA A 1 222 ? 16.967 8.424 -53.747 1.00 72.19 222 ALA A O 1
ATOM 1740 N N . THR A 1 223 ? 17.271 7.989 -55.922 1.00 75.88 223 THR A N 1
ATOM 1741 C CA . THR A 1 223 ? 17.036 6.539 -55.835 1.00 75.88 223 THR A CA 1
ATOM 1742 C C . THR A 1 223 ? 18.316 5.747 -55.553 1.00 75.88 223 THR A C 1
ATOM 1744 O O . THR A 1 223 ? 18.315 4.521 -55.661 1.00 75.88 223 THR A O 1
ATOM 1747 N N . MET A 1 224 ? 19.441 6.416 -55.278 1.00 77.06 224 MET A N 1
ATOM 1748 C CA . MET A 1 224 ? 20.714 5.741 -55.051 1.00 77.06 224 MET A CA 1
ATOM 1749 C C . MET A 1 224 ? 20.724 5.092 -53.658 1.00 77.06 224 MET A C 1
ATOM 1751 O O . MET A 1 224 ? 20.444 5.748 -52.661 1.00 77.06 224 MET A O 1
ATOM 1755 N N . ASP A 1 225 ? 21.065 3.803 -53.574 1.00 75.50 225 ASP A N 1
ATOM 1756 C CA . ASP A 1 225 ? 21.166 3.088 -52.295 1.00 75.50 225 ASP A CA 1
ATOM 1757 C C . ASP A 1 225 ? 22.449 3.497 -51.552 1.00 75.50 225 ASP A C 1
ATOM 1759 O O . ASP A 1 225 ? 23.522 2.909 -51.729 1.00 75.50 225 ASP A O 1
ATOM 1763 N N . PHE A 1 226 ? 22.352 4.556 -50.746 1.00 68.50 226 PHE A N 1
ATOM 1764 C CA . PHE A 1 226 ? 23.472 5.082 -49.965 1.00 68.50 226 PHE A CA 1
ATOM 1765 C C . PHE A 1 226 ? 23.984 4.084 -48.912 1.00 68.50 226 PHE A C 1
ATOM 1767 O O . PHE A 1 226 ? 25.175 4.096 -48.603 1.00 68.50 226 PHE A O 1
ATOM 1774 N N . PHE A 1 227 ? 23.146 3.166 -48.421 1.00 66.94 227 PHE A N 1
ATOM 1775 C CA . PHE A 1 227 ? 23.560 2.137 -47.461 1.00 66.94 227 PHE A CA 1
ATOM 1776 C C . PHE A 1 227 ? 24.348 1.018 -48.136 1.00 66.94 227 PHE A C 1
ATOM 1778 O O . PHE A 1 227 ? 25.438 0.660 -47.674 1.00 66.94 227 PHE A O 1
ATOM 1785 N N . GLY A 1 228 ? 23.873 0.565 -49.298 1.00 74.31 228 GLY A N 1
ATOM 1786 C CA . GLY A 1 228 ? 24.620 -0.336 -50.168 1.00 74.31 228 GLY A CA 1
ATOM 1787 C C . GLY A 1 228 ? 25.956 0.266 -50.620 1.00 74.31 228 GLY A C 1
ATOM 1788 O O . GLY A 1 228 ? 26.965 -0.435 -50.685 1.00 74.31 228 GLY A O 1
ATOM 1789 N N . LEU A 1 229 ? 26.004 1.580 -50.866 1.00 69.31 229 LEU A N 1
ATOM 1790 C CA . LEU A 1 229 ? 27.233 2.307 -51.209 1.00 69.31 229 LEU A CA 1
ATOM 1791 C C . LEU A 1 229 ? 28.254 2.369 -50.077 1.00 69.31 229 LEU A C 1
ATOM 1793 O O . LEU A 1 229 ? 29.451 2.274 -50.337 1.00 69.31 229 LEU A O 1
ATOM 1797 N N . LEU A 1 230 ? 27.794 2.515 -48.838 1.00 65.94 230 LEU A N 1
ATOM 1798 C CA . LEU A 1 230 ? 28.658 2.516 -47.659 1.00 65.94 230 LEU A CA 1
ATOM 1799 C C . LEU A 1 230 ? 29.063 1.106 -47.205 1.00 65.94 230 LEU A C 1
ATOM 1801 O O . LEU A 1 230 ? 29.833 0.972 -46.255 1.00 65.94 230 LEU A O 1
ATOM 1805 N N . GLY A 1 231 ? 28.557 0.056 -47.862 1.00 74.75 231 GLY A N 1
ATOM 1806 C CA . GLY A 1 231 ? 28.789 -1.331 -47.459 1.00 74.75 231 GLY A CA 1
ATOM 1807 C C . GLY A 1 231 ? 28.104 -1.698 -46.140 1.00 74.75 231 GLY A C 1
ATOM 1808 O O . GLY A 1 231 ? 28.507 -2.665 -45.500 1.00 74.75 231 GLY A O 1
ATOM 1809 N N . LEU A 1 232 ? 27.081 -0.938 -45.733 1.00 70.38 232 LEU A N 1
ATOM 1810 C CA . LEU A 1 232 ? 26.322 -1.154 -44.495 1.00 70.38 232 LEU A CA 1
ATOM 1811 C C . LEU A 1 232 ? 25.192 -2.186 -44.661 1.00 70.38 232 LEU A C 1
ATOM 1813 O O . LEU A 1 232 ? 24.468 -2.467 -43.712 1.00 70.38 232 LEU A O 1
ATOM 1817 N N . GLY A 1 233 ? 25.061 -2.772 -45.855 1.00 79.00 233 GLY A N 1
ATOM 1818 C CA . GLY A 1 233 ? 23.947 -3.643 -46.225 1.00 79.00 233 GLY A CA 1
ATOM 1819 C C . GLY A 1 233 ? 22.758 -2.856 -46.773 1.00 79.00 233 GLY A C 1
ATOM 1820 O O . GLY A 1 233 ? 22.849 -1.651 -46.999 1.00 79.00 233 GLY A O 1
ATOM 1821 N N . HIS A 1 234 ? 21.650 -3.550 -47.029 1.00 77.06 234 HIS A N 1
ATOM 1822 C CA . HIS A 1 234 ? 20.393 -2.902 -47.393 1.00 77.06 234 HIS A CA 1
ATOM 1823 C C . HIS A 1 234 ? 19.749 -2.367 -46.113 1.00 77.06 234 HIS A C 1
ATOM 1825 O O . HIS A 1 234 ? 19.511 -3.145 -45.187 1.00 77.06 234 HIS A O 1
ATOM 1831 N N . LEU A 1 235 ? 19.516 -1.056 -46.033 1.00 68.31 235 LEU A N 1
ATOM 1832 C CA . LEU A 1 235 ? 18.777 -0.504 -44.904 1.00 68.31 235 LEU A CA 1
ATOM 1833 C C . LEU A 1 235 ? 17.319 -0.928 -45.024 1.00 68.31 235 LEU A C 1
ATOM 1835 O O . LEU A 1 235 ? 16.659 -0.603 -46.008 1.00 68.31 235 LEU A O 1
ATOM 1839 N N . ASP A 1 236 ? 16.824 -1.608 -43.999 1.00 76.38 236 ASP A N 1
ATOM 1840 C CA . ASP A 1 236 ? 15.397 -1.814 -43.819 1.00 76.38 236 ASP A CA 1
ATOM 1841 C C . ASP A 1 236 ? 14.744 -0.473 -43.456 1.00 76.38 236 ASP A C 1
ATOM 1843 O O . ASP A 1 236 ? 14.729 -0.045 -42.299 1.00 76.38 236 ASP A O 1
ATOM 1847 N N . VAL A 1 237 ? 14.278 0.238 -44.484 1.00 71.25 237 VAL A N 1
ATOM 1848 C CA . VAL A 1 237 ? 13.637 1.549 -44.342 1.00 71.25 237 VAL A CA 1
ATOM 1849 C C . VAL A 1 237 ? 12.371 1.438 -43.489 1.00 71.25 237 VAL A C 1
ATOM 1851 O O . VAL A 1 237 ? 12.101 2.349 -42.706 1.00 71.25 237 VAL A O 1
ATOM 1854 N N . ASP A 1 238 ? 11.654 0.312 -43.562 1.00 75.38 238 ASP A N 1
ATOM 1855 C CA . ASP A 1 238 ? 10.459 0.063 -42.751 1.00 75.38 238 ASP A CA 1
ATOM 1856 C C . ASP A 1 238 ? 10.834 -0.073 -41.265 1.00 75.38 238 ASP A C 1
ATOM 1858 O O . ASP A 1 238 ? 10.169 0.491 -40.392 1.00 75.38 238 ASP A O 1
ATOM 1862 N N . GLY A 1 239 ? 11.958 -0.735 -40.973 1.00 71.38 239 GLY A N 1
ATOM 1863 C CA . GLY A 1 239 ? 12.526 -0.837 -39.627 1.00 71.38 239 GLY A CA 1
ATOM 1864 C C . GLY A 1 239 ? 12.961 0.511 -39.035 1.00 71.38 239 GLY A C 1
ATOM 1865 O O . GLY A 1 239 ? 12.681 0.793 -37.869 1.00 71.38 239 GLY A O 1
ATOM 1866 N N . VAL A 1 240 ? 13.600 1.382 -39.826 1.00 66.12 240 VAL A N 1
ATOM 1867 C CA . VAL A 1 240 ? 13.977 2.740 -39.378 1.00 66.12 240 VAL A CA 1
ATOM 1868 C C . VAL A 1 240 ? 12.746 3.620 -39.169 1.00 66.12 240 VAL A C 1
ATOM 1870 O O . VAL A 1 240 ? 12.675 4.346 -38.178 1.00 66.12 240 VAL A O 1
ATOM 1873 N N . TRP A 1 241 ? 11.750 3.525 -40.053 1.00 69.94 241 TRP A N 1
ATOM 1874 C CA . TRP A 1 241 ? 10.496 4.263 -39.910 1.00 69.94 241 TRP A CA 1
ATOM 1875 C C . TRP A 1 241 ? 9.750 3.871 -38.628 1.00 69.94 241 TRP A C 1
ATOM 1877 O O . TRP A 1 241 ? 9.243 4.738 -37.915 1.00 69.94 241 TRP A O 1
ATOM 1887 N N . ALA A 1 242 ? 9.735 2.578 -38.288 1.00 69.75 242 ALA A N 1
ATOM 1888 C CA . ALA A 1 242 ? 9.148 2.091 -37.044 1.00 69.75 242 ALA A CA 1
ATOM 1889 C C . ALA A 1 242 ? 9.854 2.655 -35.799 1.00 69.75 242 ALA A C 1
ATOM 1891 O O . ALA A 1 242 ? 9.178 2.965 -34.824 1.00 69.75 242 ALA A O 1
ATOM 1892 N N . LEU A 1 243 ? 11.181 2.841 -35.834 1.00 61.66 243 LEU A N 1
ATOM 1893 C CA . LEU A 1 243 ? 11.941 3.457 -34.737 1.00 61.66 243 LEU A CA 1
ATOM 1894 C C . LEU A 1 243 ? 11.650 4.957 -34.584 1.00 61.66 243 LEU A C 1
ATOM 1896 O O . LEU A 1 243 ? 11.590 5.444 -33.458 1.00 61.66 243 LEU A O 1
ATOM 1900 N N . CYS A 1 244 ? 11.431 5.686 -35.683 1.00 59.94 244 CYS A N 1
ATOM 1901 C CA . CYS A 1 244 ? 11.068 7.107 -35.633 1.00 59.94 244 CYS A CA 1
ATOM 1902 C C . CYS A 1 244 ? 9.663 7.348 -35.055 1.00 59.94 244 CYS A C 1
ATOM 1904 O O . CYS A 1 244 ? 9.445 8.367 -34.408 1.00 59.94 244 CYS A O 1
ATOM 1906 N N . ALA A 1 245 ? 8.727 6.409 -35.224 1.00 65.25 245 ALA A N 1
ATOM 1907 C CA . ALA A 1 245 ? 7.377 6.522 -34.666 1.00 65.25 245 ALA A CA 1
ATOM 1908 C C . ALA A 1 245 ? 7.327 6.427 -33.124 1.00 65.25 245 ALA A C 1
ATOM 1910 O O . ALA A 1 245 ? 6.320 6.801 -32.527 1.00 65.25 245 ALA A O 1
ATOM 1911 N N . PHE A 1 246 ? 8.394 5.951 -32.469 1.00 56.84 246 PHE A N 1
ATOM 1912 C CA . PHE A 1 246 ? 8.466 5.879 -31.003 1.00 56.84 246 PHE A CA 1
ATOM 1913 C C . PHE A 1 246 ? 8.789 7.223 -30.328 1.00 56.84 246 PHE A C 1
ATOM 1915 O O . PHE A 1 246 ? 8.529 7.352 -29.137 1.00 56.84 246 PHE A O 1
ATOM 1922 N N . ASP A 1 247 ? 9.321 8.215 -31.053 1.00 54.34 247 ASP A N 1
ATOM 1923 C CA . ASP A 1 247 ? 9.742 9.511 -30.480 1.00 54.34 247 ASP A CA 1
ATOM 1924 C C . ASP A 1 247 ? 8.621 10.577 -30.505 1.00 54.34 247 ASP A C 1
ATOM 1926 O O . ASP A 1 247 ? 8.739 11.624 -29.879 1.00 54.34 247 ASP A O 1
ATOM 1930 N N . GLU A 1 248 ? 7.495 10.310 -31.182 1.00 58.00 248 GLU A N 1
ATOM 1931 C CA . GLU A 1 248 ? 6.293 11.173 -31.153 1.00 58.00 248 GLU A CA 1
ATOM 1932 C C . GLU A 1 248 ? 5.352 10.854 -29.972 1.00 58.00 248 GLU A C 1
ATOM 1934 O O . GLU A 1 248 ? 4.289 11.462 -29.814 1.00 58.00 248 GLU A O 1
ATOM 1939 N N . GLY A 1 249 ? 5.738 9.897 -29.127 1.00 59.34 249 GLY A N 1
ATOM 1940 C CA . GLY A 1 249 ? 5.010 9.523 -27.927 1.00 59.34 249 GLY A CA 1
ATOM 1941 C C . GLY A 1 249 ? 5.417 10.353 -26.713 1.00 59.34 249 GLY A C 1
ATOM 1942 O O . GLY A 1 249 ? 6.411 10.048 -26.068 1.00 59.34 249 GLY A O 1
ATOM 1943 N N . GLU A 1 250 ? 4.528 11.272 -26.328 1.00 53.78 250 GLU A N 1
ATOM 1944 C CA . GLU A 1 250 ? 4.198 11.545 -24.919 1.00 53.78 250 GLU A CA 1
ATOM 1945 C C . GLU A 1 250 ? 4.915 12.708 -24.188 1.00 53.78 250 GLU A C 1
ATOM 1947 O O . GLU A 1 250 ? 5.469 12.543 -23.109 1.00 53.78 250 GLU A O 1
ATOM 1952 N N . ASP A 1 251 ? 4.697 13.942 -24.665 1.00 54.47 251 ASP A N 1
ATOM 1953 C CA . ASP A 1 251 ? 4.429 15.088 -23.769 1.00 54.47 251 ASP A CA 1
ATOM 1954 C C . ASP A 1 251 ? 2.926 15.103 -23.408 1.00 54.47 251 ASP A C 1
ATOM 1956 O O . ASP A 1 251 ? 2.198 16.073 -23.645 1.00 54.47 251 ASP A O 1
ATOM 1960 N N . VAL A 1 252 ? 2.400 14.002 -22.860 1.00 54.25 252 VAL A N 1
ATOM 1961 C CA . VAL A 1 252 ? 1.102 14.064 -22.177 1.00 54.25 252 VAL A CA 1
ATOM 1962 C C . VAL A 1 252 ? 1.384 14.674 -20.816 1.00 54.25 252 VAL A C 1
ATOM 1964 O O . VAL A 1 252 ? 1.707 13.992 -19.847 1.00 54.25 252 VAL A O 1
ATOM 1967 N N . VAL A 1 253 ? 1.293 16.003 -20.771 1.00 54.09 253 VAL A N 1
ATOM 1968 C CA . VAL A 1 253 ? 1.164 16.780 -19.541 1.00 54.09 253 VAL A CA 1
ATOM 1969 C C . VAL A 1 253 ? 0.014 16.163 -18.753 1.00 54.09 253 VAL A C 1
ATOM 1971 O O . VAL A 1 253 ? -1.158 16.375 -19.062 1.00 54.09 253 VAL A O 1
ATOM 1974 N N . GLY A 1 254 ? 0.370 15.338 -17.769 1.00 50.97 254 GLY A N 1
ATOM 1975 C CA . GLY A 1 254 ? -0.543 14.770 -16.796 1.00 50.97 254 GLY A CA 1
ATOM 1976 C C . GLY A 1 254 ? -1.122 15.887 -15.944 1.00 50.97 254 GLY A C 1
ATOM 1977 O O . GLY A 1 254 ? -0.638 16.164 -14.849 1.00 50.97 254 GLY A O 1
ATOM 1978 N N . ASP A 1 255 ? -2.166 16.526 -16.462 1.00 49.78 255 ASP A N 1
ATOM 1979 C CA . ASP A 1 255 ? -3.169 17.208 -15.667 1.00 49.78 255 ASP A CA 1
ATOM 1980 C C . ASP A 1 255 ? -3.825 16.137 -14.787 1.00 49.78 255 ASP A C 1
ATOM 1982 O O . ASP A 1 255 ? -4.737 15.416 -15.200 1.00 49.78 255 ASP A O 1
ATOM 1986 N N . LEU A 1 256 ? -3.276 15.951 -13.584 1.00 51.09 256 LEU A N 1
ATOM 1987 C CA . LEU A 1 256 ? -3.858 15.132 -12.525 1.00 51.09 256 LEU A CA 1
ATOM 1988 C C . LEU A 1 256 ? -5.110 15.843 -11.996 1.00 51.09 256 LEU A C 1
ATOM 1990 O O . LEU A 1 256 ? -5.154 16.381 -10.888 1.00 51.09 256 LEU A O 1
ATOM 1994 N N . GLY A 1 257 ? -6.146 15.826 -12.831 1.00 51.34 257 GLY A N 1
ATOM 1995 C CA . GLY A 1 257 ? -7.513 16.160 -12.492 1.00 51.34 257 GLY A CA 1
ATOM 1996 C C . GLY A 1 257 ? -8.069 15.140 -11.506 1.00 51.34 257 GLY A C 1
ATOM 1997 O O . GLY A 1 257 ? -8.479 14.042 -11.866 1.00 51.34 257 GLY A O 1
ATOM 1998 N N . VAL A 1 258 ? -8.041 15.540 -10.240 1.00 57.81 258 VAL A N 1
ATOM 1999 C CA . VAL A 1 258 ? -9.007 15.267 -9.171 1.00 57.81 258 VAL A CA 1
ATOM 2000 C C . VAL A 1 258 ? -10.197 14.372 -9.562 1.00 57.81 258 VAL A C 1
ATOM 2002 O O . VAL A 1 258 ? -11.103 14.792 -10.277 1.00 57.81 258 VAL A O 1
ATOM 2005 N N . GLY A 1 259 ? -10.276 13.214 -8.899 1.00 58.94 259 GLY A N 1
ATOM 2006 C CA . GLY A 1 259 ? -11.542 12.698 -8.375 1.00 58.94 259 GLY A CA 1
ATOM 2007 C C . GLY A 1 259 ? -12.081 11.426 -9.020 1.00 58.94 259 GLY A C 1
ATOM 2008 O O . GLY A 1 259 ? -12.921 11.496 -9.908 1.00 58.94 259 GLY A O 1
ATOM 2009 N N . VAL A 1 260 ? -11.754 10.268 -8.439 1.00 43.44 260 VAL A N 1
ATOM 2010 C CA . VAL A 1 260 ? -12.700 9.143 -8.397 1.00 43.44 260 VAL A CA 1
ATOM 2011 C C . VAL A 1 260 ? -12.737 8.576 -6.982 1.00 43.44 260 VAL A C 1
ATOM 2013 O O . VAL A 1 260 ? -11.746 8.098 -6.436 1.00 43.44 260 VAL A O 1
ATOM 2016 N N . SER A 1 261 ? -13.922 8.728 -6.399 1.00 53.53 261 SER A N 1
ATOM 2017 C CA . SER A 1 261 ? -14.379 8.173 -5.133 1.00 53.53 261 SER A CA 1
ATOM 2018 C C . SER A 1 261 ? -14.266 6.650 -5.124 1.00 53.53 261 SER A C 1
ATOM 2020 O O . SER A 1 261 ? -14.471 5.996 -6.142 1.00 53.53 261 SER A O 1
ATOM 2022 N N . GLY A 1 262 ? -13.950 6.110 -3.950 1.00 55.09 262 GLY A N 1
ATOM 2023 C CA . GLY A 1 262 ? -13.585 4.718 -3.754 1.00 55.09 262 GLY A CA 1
ATOM 2024 C C . GLY A 1 262 ? -14.697 3.702 -3.992 1.00 55.09 262 GLY A C 1
ATOM 2025 O O . GLY A 1 262 ? -15.854 3.912 -3.641 1.00 55.09 262 GLY A O 1
ATOM 2026 N N . GLU A 1 263 ? -14.265 2.545 -4.482 1.00 52.00 263 GLU A N 1
ATOM 2027 C CA . GLU A 1 263 ? -14.869 1.247 -4.219 1.00 52.00 263 GLU A CA 1
ATOM 2028 C C . GLU A 1 263 ? -13.715 0.247 -4.072 1.00 52.00 263 GLU A C 1
ATOM 2030 O O . GLU A 1 263 ? -12.947 0.001 -5.002 1.00 52.00 263 GLU A O 1
ATOM 2035 N N . ILE A 1 264 ? -13.530 -0.258 -2.851 1.00 54.75 264 ILE A N 1
ATOM 2036 C CA . ILE A 1 264 ? -12.515 -1.257 -2.508 1.00 54.75 264 ILE A CA 1
ATOM 2037 C C . ILE A 1 264 ? -13.015 -2.603 -3.042 1.00 54.75 264 ILE A C 1
ATOM 2039 O O . ILE A 1 264 ? -13.752 -3.323 -2.371 1.00 54.75 264 ILE A O 1
ATOM 2043 N N . GLY A 1 265 ? -12.649 -2.906 -4.285 1.00 47.09 265 GLY A N 1
ATOM 2044 C CA . GLY A 1 265 ? -12.739 -4.235 -4.873 1.00 47.09 265 GLY A CA 1
ATOM 2045 C C . GLY A 1 265 ? -11.365 -4.894 -4.845 1.00 47.09 265 GLY A C 1
ATOM 2046 O O . GLY A 1 265 ? -10.465 -4.484 -5.573 1.00 47.09 265 GLY A O 1
ATOM 2047 N N . ASP A 1 266 ? -11.209 -5.902 -3.992 1.00 54.16 266 ASP A N 1
ATOM 2048 C CA . ASP A 1 266 ? -10.048 -6.789 -3.922 1.00 54.16 266 ASP A CA 1
ATOM 2049 C C . ASP A 1 266 ? -9.840 -7.502 -5.272 1.00 54.16 266 ASP A C 1
ATOM 2051 O O . ASP A 1 266 ? -10.526 -8.470 -5.605 1.00 54.16 266 ASP A O 1
ATOM 2055 N N . VAL A 1 267 ? -8.921 -6.985 -6.092 1.00 41.97 267 VAL A N 1
ATOM 2056 C CA . VAL A 1 267 ? -8.473 -7.634 -7.328 1.00 41.97 267 VAL A CA 1
ATOM 2057 C C . VAL A 1 267 ? -7.062 -8.156 -7.101 1.00 41.97 267 VAL A C 1
ATOM 2059 O O . VAL A 1 267 ? -6.060 -7.478 -7.324 1.00 41.97 267 VAL A O 1
ATOM 2062 N N . THR A 1 268 ? -6.983 -9.416 -6.685 1.00 41.53 268 THR A N 1
ATOM 2063 C CA . THR A 1 268 ? -5.740 -10.184 -6.657 1.00 41.53 268 THR A CA 1
ATOM 2064 C C . THR A 1 268 ? -5.248 -10.439 -8.092 1.00 41.53 268 THR A C 1
ATOM 2066 O O . THR A 1 268 ? -5.596 -11.439 -8.725 1.00 41.53 268 THR A O 1
ATOM 2069 N N . LEU A 1 269 ? -4.414 -9.550 -8.639 1.00 38.38 269 LEU A N 1
ATOM 2070 C CA . LEU A 1 269 ? -3.740 -9.777 -9.922 1.00 38.38 269 LEU A CA 1
ATOM 2071 C C . LEU A 1 269 ? -2.575 -10.765 -9.746 1.00 38.38 269 LEU A C 1
ATOM 2073 O O . LEU A 1 269 ? -1.459 -10.401 -9.378 1.00 38.38 269 LEU A O 1
ATOM 2077 N N . ARG A 1 270 ? -2.817 -12.046 -10.057 1.00 41.16 270 ARG A N 1
ATOM 2078 C CA . ARG A 1 270 ? -1.745 -13.033 -10.274 1.00 41.16 270 ARG A CA 1
ATOM 2079 C C . ARG A 1 270 ? -1.003 -12.718 -11.572 1.00 41.16 270 ARG A C 1
ATOM 2081 O O . ARG A 1 270 ? -1.378 -13.196 -12.642 1.00 41.16 270 ARG A O 1
ATOM 2088 N N . VAL A 1 271 ? 0.108 -11.997 -11.472 1.00 42.78 271 VAL A N 1
ATOM 2089 C CA . VAL A 1 271 ? 1.092 -11.912 -12.558 1.00 42.78 271 VAL A CA 1
ATOM 2090 C C . VAL A 1 271 ? 1.860 -13.237 -12.626 1.00 42.78 271 VAL A C 1
ATOM 2092 O O . VAL A 1 271 ? 2.766 -13.504 -11.838 1.00 42.78 271 VAL A O 1
ATOM 2095 N N . LYS A 1 272 ? 1.492 -14.102 -13.579 1.00 44.22 272 LYS A N 1
ATOM 2096 C CA . LYS A 1 272 ? 2.305 -15.262 -13.970 1.00 44.22 272 LYS A CA 1
ATOM 2097 C C . LYS A 1 272 ? 3.530 -14.767 -14.746 1.00 44.22 272 LYS A C 1
ATOM 2099 O O . LYS A 1 272 ? 3.453 -14.533 -15.946 1.00 44.22 272 LYS A O 1
ATOM 2104 N N . LYS A 1 273 ? 4.677 -14.653 -14.074 1.00 49.72 273 LYS A N 1
ATOM 2105 C CA . LYS A 1 273 ? 5.987 -14.609 -14.739 1.00 49.72 273 LYS A CA 1
ATOM 2106 C C . LYS A 1 273 ? 6.325 -16.017 -15.240 1.00 49.72 273 LYS A C 1
ATOM 2108 O O . LYS A 1 273 ? 6.700 -16.873 -14.445 1.00 49.72 273 LYS A O 1
ATOM 2113 N N . SER A 1 274 ? 6.209 -16.263 -16.544 1.00 47.97 274 SER A N 1
ATOM 2114 C CA . SER A 1 274 ? 6.928 -17.362 -17.199 1.00 47.97 274 SER A CA 1
ATOM 2115 C C . SER A 1 274 ? 8.052 -16.775 -18.044 1.00 47.97 274 SER A C 1
ATOM 2117 O O . SER A 1 274 ? 7.826 -16.326 -19.163 1.00 47.97 274 SER A O 1
ATOM 2119 N N . TRP A 1 275 ? 9.265 -16.774 -17.503 1.00 47.41 275 TRP A N 1
ATOM 2120 C CA . TRP A 1 275 ? 10.475 -16.703 -18.314 1.00 47.41 275 TRP A CA 1
ATOM 2121 C C . TRP A 1 275 ? 10.948 -18.138 -18.518 1.00 47.41 275 TRP A C 1
ATOM 2123 O O . TRP A 1 275 ? 11.566 -18.739 -17.642 1.00 47.41 275 TRP A O 1
ATOM 2133 N N . VAL A 1 276 ? 10.566 -18.717 -19.655 1.00 56.50 276 VAL A N 1
ATOM 2134 C CA . VAL A 1 276 ? 11.164 -19.957 -20.149 1.00 56.50 276 VAL A CA 1
ATOM 2135 C C . VAL A 1 276 ? 12.473 -19.556 -20.811 1.00 56.50 276 VAL A C 1
ATOM 2137 O O . VAL A 1 276 ? 12.477 -18.851 -21.816 1.00 56.50 276 VAL A O 1
ATOM 2140 N N . GLY A 1 277 ? 13.578 -19.962 -20.190 1.00 54.84 277 GLY A N 1
ATOM 2141 C CA . GLY A 1 277 ? 14.916 -19.774 -20.725 1.00 54.84 277 GLY A CA 1
ATOM 2142 C C . GLY A 1 277 ? 15.089 -20.519 -22.043 1.00 54.84 277 GLY A C 1
ATOM 2143 O O . GLY A 1 277 ? 14.844 -21.722 -22.124 1.00 54.84 277 GLY A O 1
ATOM 2144 N N . VAL A 1 278 ? 15.550 -19.791 -23.053 1.00 48.19 278 VAL A N 1
ATOM 2145 C CA . VAL A 1 278 ? 16.168 -20.363 -24.245 1.00 48.19 278 VAL A CA 1
ATOM 2146 C C . VAL A 1 278 ? 17.671 -20.364 -23.975 1.00 48.19 278 VAL A C 1
ATOM 2148 O O . VAL A 1 278 ? 18.262 -19.308 -23.751 1.00 48.19 278 VAL A O 1
ATOM 2151 N N . ARG A 1 279 ? 18.245 -21.566 -23.886 1.00 58.09 279 ARG A N 1
ATOM 2152 C CA . ARG A 1 279 ? 19.687 -21.800 -24.026 1.00 58.09 279 ARG A CA 1
ATOM 2153 C C . ARG A 1 279 ? 20.014 -21.999 -25.495 1.00 58.09 279 ARG A C 1
ATOM 2155 O O . ARG A 1 279 ? 19.148 -22.582 -26.186 1.00 58.09 279 ARG A O 1
#

Foldseek 3Di:
DDDDDDDDDPPPDPDDPDDDDDDPPPPPPPPDDPDPPPDPVVLVVVLLVVCVPPDDPVVNVVQVPDDPVVNVVVSVVVVVVVVVVVVVVVVVVVVVVVVVVVVVVVVVVVVVVVVVVVVVVVVVVVVVVVVVVVVVVVVVVVVVVVVVVVVVVVVVVVVVVCCVPVVVVVLVVCLCPQPVNVVLVVQLVVLVVVVVVVCPPPDPDDPDPSVVSNVVSVVCNVPDQSCVSSVVPRDPPVVVVVVVVVVPDDPPPPPVDDDDDDDDDDDPDPDDDDPDDDD

Radius of gyration: 58.15 Å; chains: 1; bounding box: 97×59×154 Å

Organism: Lactuca sativa (NCBI:txid4236)

Sequence (279 aa):
MTPPSSKGSPERLFQEFAVVWVLHSAPSFVLAWSLRSESHLSVRFVALDFTRHDLPPATVDDMDSMSNTVLAHNLAYVVTQAMTYLAAGSHRVQRFNELEHAHSVLSASEKSVLEDVRSALEGQVESLTQANEGLMIQNEILERDLVDREQEFEVLRVDRNWLLHVGLVCMMDKILEHPKFTGGISRIRHAAFVAGKESGWANLKAQSSHSSALDDALLAFATMDFFGLLGLGHLDVDGVWALCAFDEGEDVVGDLGVGVSGEIGDVTLRVKKSWVGVR

Secondary structure (DSSP, 8-state):
------------SSSSSSSSSSS-S-TTSSS-----S--HHHHHHHHHHHHHHHS-THHHHHHTTS-HHHHHHHHHHHHHHHHHHHHHHHHHHHHHHHHHHHHHHHHHHHHHHHHHHHHHHHHHHHHHHHHHHHHHHHHHHHHHHHHHHHHHHHHHHHHHHHIIIIIHHHHHHHHHH-HHHHHHHHHHHHHHHHHHHHH-TT-TTS--TTHHHHHHHHHHHHT--HHHHTTS----HHHHHHHHTTTT-------------------------------